Protein 3DM1 (pdb70)

Solvent-accessible surface area: 13584 Å² total

Foldseek 3Di:
DFAFPDWDDWDADPNWIWTWTDTPPDDSVPTDIGTPVVDPCCVVVVVVVVVD/DDDDDDD/DFAFPDFDDWDADPNFIWTWTDTPPDDSVPTDTGTPVVDPDVVVVVVVVVVD/DDDDDPPDD/DFAFDDFDDWDDDDVWIWTWTDTPPDDPVPIDIGTPVVDDCVVVVVVVVVVPD/DDDDDDPD/DFAFPDWDDWDADPNWIWTWTDTPPDDNVPIDIDTCVVDPCCVVVVCVVVVPD/DDDDDD

Sequence (240 aa):
EFVVEKVLDRRVVNGKVEYFLKWKGFTDADNTWEPEENLDCPELIEAFLNSQKVHRARTEFVVEKVLDRRRVVNGKVEYFLKWKGFTDADNTWEPEENLDCPELIEAFLNSQVHRARTMSKEFVVEKVLDRRVVNGKVEYFLKWKGFTDADNTWEPEENLDCPELIEAFLNSQKKVHRARTMEFVVEKVLDRRVVNGKVEYFLKWKGFTDADNTWEPEENLDCPELIEAFLNSQKKVHRAR

CATH classification: 2.40.50.40

Radius of gyration: 19.12 Å; Cα contacts (8 Å, |Δi|>4): 476; chains: 8; bounding box: 48×57×45 Å

Secondary structure (DSSP, 8-state):
-EEEEEEEEEEEETTEEEEEEEETTS-GGG-EEEEGGGBS-HHHHHHHHHT-/---EE--/-B-EEEEEEEEEETTEEEEEEEETTS-GGG-EEEEGGGSS-HHHHHHHHHH-/---B-----/-EEEEEEEEEEESSS-EEEEEEETTS-TTSEEEEEGGGSS-HHHHHHHHHTT-/---EE---/-EEEEEEEEEEESSS-EEEEEEETTS-GGG-EEEEGGGBS-HHHHHHHHHTT-/---EE-

B-factor: mean 43.34, std 10.63, range [21.38, 77.75]

Organism: Homo sapiens (NCBI:txid9606)

Nearest PDB structures (foldseek):
  3fdt-assembly1_A  TM=8.601E-01  e=4.925E-07  Homo sapiens
  6asz-assembly1_A  TM=8.365E-01  e=2.943E-06  Drosophila melanogaster
  6mha-assembly1_A  TM=8.367E-01  e=3.799E-06  Drosophila melanogaster
  8sii-assembly2_B  TM=8.162E-01  e=5.550E-05  Homo sapiens
  1pfb-assembly1_A  TM=8.178E-01  e=5.916E-05  Drosophila melanogaster

GO terms:
  GO:0000775 chromosome, centromeric region (C, IDA)
  GO:0090575 RNA polymerase II transcription regulator complex (C, IDA)
  GO:0001221 transcription coregulator binding (F, IPI)
  GO:0062072 histone H3K9me2/3 reader activity (F, IDA)
  GO:0160267 histone H1K26me1 reader activity (F, IDA)
  GO:0160268 histone H1K26me2 reader activity (F, IDA)
  GO:0005515 protein binding (F, IPI)
  GO:0019899 enzyme binding (F, IPI)
  GO:0005654 nucleoplasm (C, TAS)
  GO:0042802 identical protein binding (F, IPI)
  GO:0000781 chromosome, telomeric region (C, HDA)
  GO:0045892 negative regulation of DNA-templated transcription (P, IMP)
  GO:1990226 histone methyltransferase binding (F, IPI)
  GO:0005654 nucleoplasm (C, IDA)
  GO:0016604 nuclear body (C, IDA)
  GO:0005634 nucleus (C, IDA)
  GO:0031507 heterochromatin formation (P, IDA)
  GO:0000785 chromatin (C, IDA)
  GO:0000791 euchromatin (C, IDA)
  GO:0000792 heterochromatin (C, IDA)

InterPro domains:
  IPR000953 Chromo/chromo shadow domain [PS50013] (30-88)
  IPR000953 Chromo/chromo shadow domain [PS50013] (121-179)
  IPR000953 Chromo/chromo shadow domain [SM00298] (29-81)
  IPR000953 Chromo/chromo shadow domain [SM00298] (120-172)
  IPR008251 Chromo shadow domain [PF01393] (117-176)
  IPR008251 Chromo shadow domain [SM00300] (115-177)
  IPR016197 Chromo-like domain superfamily [SSF54160] (20-79)
  IPR016197 Chromo-like domain superfamily [SSF54160] (112-177)
  IPR017984 Chromo domain subgroup [PR00504] (27-35)
  IPR017984 Chromo domain subgroup [PR00504] (40-54)
  IPR017984 Chromo domain subgroup [PR00504] (55-67)
  IPR023779 Chromo domain, conserved site [PS00598] (47-67)
  IPR023780 Chromo domain [PF00385] (30-78)
  IPR038033 Chromobox protein homologue 3, chromo domain [cd18652] (29-78)
  IPR051219 Heterochromatin-associated chromo domain-containing protein [PTHR22812] (11-183)

Structure (mmCIF, N/CA/C/O backbone):
data_3DM1
#
_entry.id   3DM1
#
_cell.length_a   83.671
_cell.length_b   83.671
_cell.length_c   110.288
_cell.angle_alpha   90.00
_cell.angle_beta   90.00
_cell.angle_gamma   120.00
#
_symmetry.space_group_name_H-M   'P 32 2 1'
#
loop_
_entity.id
_entity.type
_entity.pdbx_description
1 polymer 'Chromobox protein homolog 3'
2 polymer 'Histone-lysine N-methyltransferase, H3 lysine-9 specific 3'
3 water water
#
loop_
_atom_site.group_PDB
_atom_site.id
_atom_site.type_symbol
_atom_site.label_atom_id
_atom_site.label_alt_id
_atom_site.label_comp_id
_atom_site.label_asym_id
_atom_site.label_entity_id
_atom_site.label_seq_id
_atom_site.pdbx_PDB_ins_code
_atom_site.Cartn_x
_atom_site.Cartn_y
_atom_site.Cartn_z
_atom_site.occupancy
_atom_site.B_iso_or_equiv
_atom_site.auth_seq_id
_atom_site.auth_comp_id
_atom_site.auth_asym_id
_atom_site.auth_atom_id
_atom_site.pdbx_PDB_model_num
ATOM 1 N N . GLU A 1 1 ? -13.071 24.671 10.334 1.00 48.94 29 GLU A N 1
ATOM 2 C CA . GLU A 1 1 ? -14.271 25.231 9.656 1.00 48.67 29 GLU A CA 1
ATOM 3 C C . GLU A 1 1 ? -14.972 26.142 10.601 1.00 46.90 29 GLU A C 1
ATOM 4 O O . GLU A 1 1 ? -14.925 25.937 11.825 1.00 47.85 29 GLU A O 1
ATOM 10 N N . PHE A 1 2 ? -15.628 27.149 10.030 1.00 44.31 30 PHE A N 1
ATOM 11 C CA . PHE A 1 2 ? -16.360 28.182 10.733 1.00 40.68 30 PHE A CA 1
ATOM 12 C C . PHE A 1 2 ? -17.653 28.393 9.968 1.00 39.69 30 PHE A C 1
ATOM 13 O O . PHE A 1 2 ? -17.712 28.133 8.760 1.00 40.02 30 PHE A O 1
ATOM 21 N N . VAL A 1 3 ? -18.674 28.892 10.655 1.00 38.20 31 VAL A N 1
ATOM 22 C CA . VAL A 1 3 ? -19.973 29.103 10.105 1.00 37.19 31 VAL A CA 1
ATOM 23 C C . VAL A 1 3 ? -19.881 30.320 9.199 1.00 38.72 31 VAL A C 1
ATOM 24 O O . VAL A 1 3 ? -19.182 31.319 9.552 1.00 40.33 31 VAL A O 1
ATOM 28 N N . VAL A 1 4 ? -20.578 30.254 8.056 1.00 37.15 32 VAL A N 1
ATOM 29 C CA . VAL A 1 4 ? -20.541 31.291 7.035 1.00 35.37 32 VAL A CA 1
ATOM 30 C C . VAL A 1 4 ? -21.775 32.106 7.294 1.00 35.68 32 VAL A C 1
ATOM 31 O O . VAL A 1 4 ? -22.830 31.552 7.373 1.00 35.19 32 VAL A O 1
ATOM 35 N N . GLU A 1 5 ? -21.686 33.427 7.425 1.00 35.08 33 GLU A N 1
ATOM 36 C CA . GLU A 1 5 ? -22.912 34.140 7.587 1.00 34.71 33 GLU A CA 1
ATOM 37 C C . GLU A 1 5 ? -23.517 34.497 6.240 1.00 36.00 33 GLU A C 1
ATOM 38 O O . GLU A 1 5 ? -24.741 34.410 6.070 1.00 37.91 33 GLU A O 1
ATOM 44 N N . LYS A 1 6 ? -22.671 34.958 5.313 1.00 34.88 34 LYS A N 1
ATOM 45 C CA . LYS A 1 6 ? -23.069 35.390 3.992 1.00 33.75 34 LYS A CA 1
ATOM 46 C C . LYS A 1 6 ? -21.924 35.327 2.998 1.00 33.25 34 LYS A C 1
ATOM 47 O O . LYS A 1 6 ? -20.736 35.351 3.379 1.00 32.40 34 LYS A O 1
ATOM 53 N N . VAL A 1 7 ? -22.314 35.172 1.729 1.00 32.69 35 VAL A N 1
ATOM 54 C CA . VAL A 1 7 ? -21.429 35.203 0.569 1.00 32.25 35 VAL A CA 1
ATOM 55 C C . VAL A 1 7 ? -21.577 36.567 -0.081 1.00 32.52 35 VAL A C 1
ATOM 56 O O . VAL A 1 7 ? -22.722 36.951 -0.411 1.00 31.65 35 VAL A O 1
ATOM 60 N N . LEU A 1 8 ? -20.452 37.299 -0.231 1.00 31.20 36 LEU A N 1
ATOM 61 C CA . LEU A 1 8 ? -20.522 38.728 -0.619 1.00 31.25 36 LEU A CA 1
ATOM 62 C C . LEU A 1 8 ? -20.114 38.997 -2.066 1.00 31.41 36 LEU A C 1
ATOM 63 O O . LEU A 1 8 ? -20.562 39.987 -2.707 1.00 29.98 36 LEU A O 1
ATOM 68 N N . ASP A 1 9 ? -19.273 38.104 -2.575 1.00 30.06 37 ASP A N 1
ATOM 69 C CA . ASP A 1 9 ? -18.739 38.298 -3.908 1.00 31.58 37 ASP A CA 1
ATOM 70 C C . ASP A 1 9 ? -18.108 37.030 -4.483 1.00 30.66 37 ASP A C 1
ATOM 71 O O . ASP A 1 9 ? -17.838 36.083 -3.746 1.00 31.84 37 ASP A O 1
ATOM 76 N N . ARG A 1 10 ? -17.838 37.040 -5.778 1.00 30.65 38 ARG A N 1
ATOM 77 C CA . ARG A 1 10 ? -17.220 35.876 -6.481 1.00 30.80 38 ARG A CA 1
ATOM 78 C C . ARG A 1 10 ? -16.202 36.423 -7.445 1.00 30.74 38 ARG A C 1
ATOM 79 O O . ARG A 1 10 ? -16.439 37.433 -8.041 1.00 30.42 38 ARG A O 1
ATOM 87 N N . ARG A 1 11 ? -15.099 35.732 -7.619 1.00 32.89 39 ARG A N 1
ATOM 88 C CA . ARG A 1 11 ? -14.083 36.092 -8.590 1.00 35.67 39 ARG A CA 1
ATOM 89 C C . ARG A 1 11 ? -13.436 34.819 -9.116 1.00 38.13 39 ARG A C 1
ATOM 90 O O . ARG A 1 11 ? -13.501 33.772 -8.470 1.00 38.14 39 ARG A O 1
ATOM 98 N N . VAL A 1 12 ? -12.807 34.920 -10.292 1.00 42.09 40 VAL A N 1
ATOM 99 C CA . VAL A 1 12 ? -12.068 33.784 -10.879 1.00 45.42 40 VAL A CA 1
ATOM 100 C C . VAL A 1 12 ? -10.611 34.137 -10.953 1.00 47.03 40 VAL A C 1
ATOM 101 O O . VAL A 1 12 ? -10.255 35.144 -11.484 1.00 46.83 40 VAL A O 1
ATOM 105 N N . VAL A 1 13 ? -9.770 33.311 -10.377 1.00 50.92 41 VAL A N 1
ATOM 106 C CA . VAL A 1 13 ? -8.332 33.579 -10.340 1.00 54.55 41 VAL A CA 1
ATOM 107 C C . VAL A 1 13 ? -7.578 32.462 -11.086 1.00 56.63 41 VAL A C 1
ATOM 108 O O . VAL A 1 13 ? -7.440 31.326 -10.548 1.00 58.61 41 VAL A O 1
ATOM 112 N N . ASN A 1 14 ? -7.119 32.769 -12.315 1.00 57.44 42 ASN A N 1
ATOM 113 C CA . ASN A 1 14 ? -6.563 31.751 -13.232 1.00 57.81 42 ASN A CA 1
ATOM 114 C C . ASN A 1 14 ? -7.378 30.444 -13.222 1.00 57.81 42 ASN A C 1
ATOM 115 O O . ASN A 1 14 ? -6.936 29.430 -12.640 1.00 58.43 42 ASN A O 1
ATOM 117 N N . GLY A 1 15 ? -8.558 30.467 -13.854 1.00 57.08 43 GLY A N 1
ATOM 118 C CA . GLY A 1 15 ? -9.502 29.318 -13.801 1.00 55.85 43 GLY A CA 1
ATOM 119 C C . GLY A 1 15 ? -10.211 29.051 -12.455 1.00 54.92 43 GLY A C 1
ATOM 120 O O . GLY A 1 15 ? -11.352 28.588 -12.435 1.00 54.96 43 GLY A O 1
ATOM 121 N N . LYS A 1 16 ? -9.547 29.369 -11.335 1.00 52.99 44 LYS A N 1
ATOM 122 C CA . LYS A 1 16 ? -10.012 28.987 -9.988 1.00 50.30 44 LYS A CA 1
ATOM 123 C C . LYS A 1 16 ? -11.099 29.925 -9.393 1.00 47.86 44 LYS A C 1
ATOM 124 O O . LYS A 1 16 ? -10.824 31.098 -9.136 1.00 48.01 44 LYS A O 1
ATOM 126 N N . VAL A 1 17 ? -12.311 29.406 -9.165 1.00 44.92 45 VAL A N 1
ATOM 127 C CA . VAL A 1 17 ? -13.403 30.180 -8.561 1.00 41.68 45 VAL A CA 1
ATOM 128 C C . VAL A 1 17 ? -13.180 30.350 -7.069 1.00 40.13 45 VAL A C 1
ATOM 129 O O . VAL A 1 17 ? -12.841 29.395 -6.393 1.00 40.47 45 VAL A O 1
ATOM 133 N N . GLU A 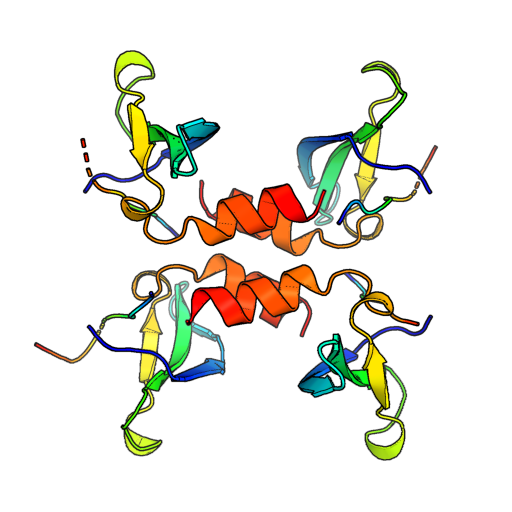1 18 ? -13.331 31.580 -6.574 1.00 37.51 46 GLU A N 1
ATOM 134 C CA . GLU A 1 18 ? -13.197 31.863 -5.136 1.00 35.60 46 GLU A CA 1
ATOM 135 C C . GLU A 1 18 ? -14.394 32.687 -4.717 1.00 32.51 46 GLU A C 1
ATOM 136 O O . GLU A 1 18 ? -14.970 33.347 -5.561 1.00 30.36 46 GLU A O 1
ATOM 142 N N . TYR A 1 19 ? -14.734 32.699 -3.419 1.00 31.27 47 TYR A N 1
ATOM 143 C CA . TYR A 1 19 ? -15.843 33.558 -2.925 1.00 30.68 47 TYR A CA 1
ATOM 144 C C . TYR A 1 19 ? -15.412 34.339 -1.690 1.00 29.96 47 TYR A C 1
ATOM 145 O O . TYR A 1 19 ? -14.644 33.830 -0.876 1.00 29.87 47 TYR A O 1
ATOM 154 N N . PHE A 1 20 ? -15.948 35.553 -1.566 1.00 29.40 48 PHE A N 1
ATOM 155 C CA . PHE A 1 20 ? -15.701 36.501 -0.449 1.00 29.03 48 PHE A CA 1
ATOM 156 C C . PHE A 1 20 ? -16.782 36.249 0.606 1.00 28.59 48 PHE A C 1
ATOM 157 O O . PHE A 1 20 ? -17.964 36.511 0.387 1.00 28.28 48 PHE A O 1
ATOM 165 N N . LEU A 1 21 ? -16.368 35.682 1.731 1.00 29.86 49 LEU A N 1
ATOM 166 C CA . LEU A 1 21 ? -17.258 35.306 2.839 1.00 29.78 49 LEU A CA 1
ATOM 167 C C . LEU A 1 21 ? -17.248 36.230 4.053 1.00 30.45 49 LEU A C 1
ATOM 168 O O . LEU A 1 21 ? -16.185 36.584 4.558 1.00 30.36 49 LEU A O 1
ATOM 173 N N . LYS A 1 22 ? -18.427 36.567 4.570 1.00 32.07 50 LYS A N 1
ATOM 174 C CA . LYS A 1 22 ? -18.539 36.974 5.974 1.00 33.19 50 LYS A CA 1
ATOM 175 C C . LYS A 1 22 ? -18.740 35.735 6.858 1.00 33.92 50 LYS A C 1
ATOM 176 O O . LYS A 1 22 ? -19.542 34.872 6.540 1.00 34.64 50 LYS A O 1
ATOM 182 N N . TRP A 1 23 ? -17.974 35.655 7.943 1.00 34.86 51 TRP A N 1
ATOM 183 C CA . TRP A 1 23 ? -18.008 34.552 8.883 1.00 35.36 51 TRP A CA 1
ATOM 184 C C . TRP A 1 23 ? -18.877 34.971 10.030 1.00 36.27 51 TRP A C 1
ATOM 185 O O . TRP A 1 23 ? -18.802 36.109 10.452 1.00 35.87 51 TRP A O 1
ATOM 196 N N . LYS A 1 24 ? -19.724 34.051 10.516 1.00 38.76 52 LYS A N 1
ATOM 197 C CA . LYS A 1 24 ? -20.749 34.408 11.525 1.00 40.36 52 LYS A CA 1
ATOM 198 C C . LYS A 1 24 ? -20.082 34.700 12.850 1.00 40.19 52 LYS A C 1
ATOM 199 O O . LYS A 1 24 ? -19.213 33.912 13.276 1.00 38.44 52 LYS A O 1
ATOM 205 N N . GLY A 1 25 ? -20.491 35.820 13.480 1.00 39.94 53 GLY A N 1
ATOM 206 C CA . GLY A 1 25 ? -19.901 36.260 14.749 1.00 41.11 53 GLY A CA 1
ATOM 207 C C . GLY A 1 25 ? -18.457 36.807 14.666 1.00 41.97 53 GLY A C 1
ATOM 208 O O . GLY A 1 25 ? -17.740 36.797 15.671 1.00 43.16 53 GLY A O 1
ATOM 209 N N . PHE A 1 26 ? -18.029 37.237 13.464 1.00 40.44 54 PHE A N 1
ATOM 210 C CA . PHE A 1 26 ? -16.776 37.924 13.202 1.00 38.73 54 PHE A CA 1
ATOM 211 C C . PHE A 1 26 ? -17.192 39.157 12.421 1.00 38.28 54 PHE A C 1
ATOM 212 O O . PHE A 1 26 ? -18.249 39.148 11.798 1.00 38.87 54 PHE A O 1
ATOM 220 N N . THR A 1 27 ? -16.420 40.244 12.522 1.00 36.59 55 THR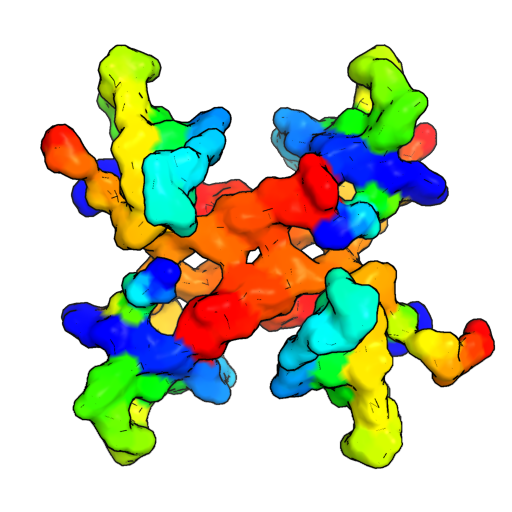 A N 1
ATOM 221 C CA . THR A 1 27 ? -16.719 41.489 11.796 1.00 34.75 55 THR A CA 1
ATOM 222 C C . THR A 1 27 ? -16.241 41.410 10.344 1.00 33.65 55 THR A C 1
ATOM 223 O O . THR A 1 27 ? -15.524 40.450 9.957 1.00 34.11 55 THR A O 1
ATOM 227 N N . ASP A 1 28 ? -16.585 42.418 9.554 1.00 33.01 56 ASP A N 1
ATOM 228 C CA . ASP A 1 28 ? -16.106 42.498 8.161 1.00 32.71 56 ASP A CA 1
ATOM 229 C C . ASP A 1 28 ? -14.602 42.464 8.007 1.00 33.20 56 ASP A C 1
ATOM 230 O O . ASP A 1 28 ? -14.100 41.913 7.038 1.00 34.18 56 ASP A O 1
ATOM 235 N N . ALA A 1 29 ? -13.852 42.960 8.992 1.00 33.96 57 ALA A N 1
ATOM 236 C CA . ALA A 1 29 ? -12.384 42.940 8.931 1.00 32.82 57 ALA A CA 1
ATOM 237 C C . ALA A 1 29 ? -11.818 41.566 8.786 1.00 33.82 57 ALA A C 1
ATOM 238 O O . ALA A 1 29 ? -10.640 41.375 8.373 1.00 34.70 57 ALA A O 1
ATOM 240 N N . ASP A 1 30 ? -12.633 40.581 9.173 1.00 34.63 58 ASP A N 1
ATOM 241 C CA . ASP A 1 30 ? -12.253 39.164 9.102 1.00 33.96 58 ASP A CA 1
ATOM 242 C C . ASP A 1 30 ? -12.757 38.474 7.794 1.00 33.66 58 ASP A C 1
ATOM 243 O O . ASP A 1 30 ? -12.529 37.297 7.626 1.00 33.57 58 ASP A O 1
ATOM 248 N N . ASN A 1 31 ? -13.436 39.184 6.882 1.00 32.68 59 ASN A N 1
ATOM 249 C CA . ASN A 1 31 ? -13.894 38.564 5.642 1.00 32.13 59 ASN A CA 1
ATOM 250 C C . ASN A 1 31 ? -12.718 38.013 4.875 1.00 33.74 59 ASN A C 1
ATOM 251 O O . ASN A 1 31 ? -11.646 38.574 4.944 1.00 34.92 59 ASN A O 1
ATOM 256 N N . THR A 1 32 ? -12.892 36.867 4.202 1.00 35.01 60 THR A N 1
ATOM 257 C CA . THR A 1 32 ? -11.801 36.244 3.450 1.00 33.79 60 THR A CA 1
ATOM 258 C C . THR A 1 32 ? -12.316 35.743 2.102 1.00 33.82 60 THR A C 1
ATOM 259 O O . THR A 1 32 ? -13.514 35.591 1.898 1.00 34.43 60 THR A O 1
ATOM 263 N N . TRP A 1 33 ? -11.397 35.539 1.166 1.00 33.20 61 TRP A N 1
ATOM 264 C CA . TRP A 1 33 ? -11.696 34.992 -0.129 1.00 31.45 61 TRP A CA 1
ATOM 265 C C . TRP A 1 33 ? -11.343 33.572 0.075 1.00 33.14 61 TRP A C 1
ATOM 266 O O . TRP A 1 33 ? -10.266 33.314 0.619 1.00 32.24 61 TRP A O 1
ATOM 277 N N . GLU A 1 34 ? -12.252 32.652 -0.289 1.00 33.93 62 GLU A N 1
ATOM 278 C CA . GLU A 1 34 ? -11.982 31.187 -0.147 1.00 35.58 62 GLU A CA 1
ATOM 279 C C . GLU A 1 34 ? -12.193 30.449 -1.461 1.00 35.75 62 GLU A C 1
ATOM 280 O O . GLU A 1 34 ? -13.143 30.766 -2.193 1.00 35.75 62 GLU A O 1
ATOM 286 N N . PRO A 1 35 ? -11.323 29.472 -1.771 1.00 36.92 63 PRO A N 1
ATOM 287 C CA . PRO A 1 35 ? -11.526 28.691 -2.998 1.00 38.20 63 PRO A CA 1
ATOM 288 C C . PRO A 1 35 ? -12.807 27.883 -2.873 1.00 39.32 63 PRO A C 1
ATOM 289 O O . PRO A 1 35 ? -13.190 27.515 -1.769 1.00 40.07 63 PRO A O 1
ATOM 293 N N . GLU A 1 36 ? -13.501 27.664 -3.974 1.00 40.37 64 GLU A N 1
ATOM 294 C CA . GLU A 1 36 ? -14.764 26.944 -3.912 1.00 42.30 64 GLU A CA 1
ATOM 295 C C . GLU A 1 36 ? -14.753 25.610 -3.127 1.00 42.31 64 GLU A C 1
ATOM 296 O O . GLU A 1 36 ? -15.709 25.267 -2.486 1.00 42.29 64 GLU A O 1
ATOM 302 N N . GLU A 1 37 ? -13.660 24.893 -3.150 1.00 42.90 65 GLU A N 1
ATOM 303 C CA . GLU A 1 37 ? -13.630 23.591 -2.573 1.00 44.42 65 GLU A CA 1
ATOM 304 C C . GLU A 1 37 ? -13.520 23.684 -1.069 1.00 44.26 65 GLU A C 1
ATOM 305 O O . GLU A 1 37 ? -13.469 22.662 -0.386 1.00 44.96 65 GLU A O 1
ATOM 311 N N . ASN A 1 38 ? -13.466 24.909 -0.547 1.00 43.13 66 ASN A N 1
ATOM 312 C CA . ASN A 1 38 ? -13.502 25.127 0.902 1.00 40.79 66 ASN A CA 1
ATOM 313 C C . ASN A 1 38 ? -14.951 25.221 1.414 1.00 38.97 66 ASN A C 1
ATOM 314 O O . ASN A 1 38 ? -15.198 25.175 2.613 1.00 38.60 66 ASN A O 1
ATOM 319 N N . LEU A 1 39 ? -15.899 25.352 0.496 1.00 37.10 67 LEU A N 1
ATOM 320 C CA . LEU A 1 39 ? -17.309 25.487 0.835 1.00 36.34 67 LEU A CA 1
ATOM 321 C C . LEU A 1 39 ? -18.010 24.087 0.777 1.00 37.28 67 LEU A C 1
ATOM 322 O O . LEU A 1 39 ? -17.529 23.176 0.073 1.00 37.84 67 LEU A O 1
ATOM 327 N N . ASP A 1 40 ? -19.123 23.909 1.506 1.00 36.60 68 ASP A N 1
ATOM 328 C CA . ASP A 1 40 ? -19.792 22.618 1.488 1.00 36.70 68 ASP A CA 1
ATOM 329 C C . ASP A 1 40 ? -20.682 22.543 0.271 1.00 35.59 68 ASP A C 1
ATOM 330 O O . ASP A 1 40 ? -20.777 21.498 -0.323 1.00 36.27 68 ASP A O 1
ATOM 335 N N . CYS A 1 41 ? -21.248 23.681 -0.124 1.00 34.76 69 CYS A N 1
ATOM 336 C CA . CYS A 1 41 ? -22.130 23.748 -1.244 1.00 33.41 69 CYS A CA 1
ATOM 337 C C . CYS A 1 41 ? -21.887 24.980 -2.120 1.00 33.04 69 CYS A C 1
ATOM 338 O O . CYS A 1 41 ? -22.756 25.842 -2.208 1.00 34.64 69 CYS A O 1
ATOM 341 N N . PRO A 1 42 ? -20.762 25.051 -2.840 1.00 33.56 70 PRO A N 1
ATOM 342 C CA . PRO A 1 42 ? -20.629 26.227 -3.777 1.00 34.09 70 PRO A CA 1
ATOM 343 C C . PRO A 1 42 ? -21.693 26.255 -4.908 1.00 35.15 70 PRO A C 1
ATOM 344 O O . PRO A 1 42 ? -22.058 27.338 -5.408 1.00 35.85 70 PRO A O 1
ATOM 348 N N . GLU A 1 43 ? -22.248 25.077 -5.244 1.00 35.26 71 GLU A N 1
ATOM 349 C CA . GLU A 1 43 ? -23.324 24.915 -6.257 1.00 34.26 71 GLU A CA 1
ATOM 350 C C . GLU A 1 43 ? -24.514 25.814 -6.010 1.00 33.92 71 GLU A C 1
ATOM 351 O O . GLU A 1 43 ? -25.178 26.250 -6.938 1.00 35.69 71 GLU A O 1
ATOM 357 N N . LEU A 1 44 ? -24.797 26.095 -4.761 1.00 33.07 72 LEU A N 1
ATOM 358 C CA . LEU A 1 44 ? -25.885 26.987 -4.428 1.00 32.39 72 LEU A CA 1
ATOM 359 C C . LEU A 1 44 ? -25.619 28.426 -4.889 1.00 32.88 72 LEU A C 1
ATOM 360 O O . LEU A 1 44 ? -26.534 29.119 -5.367 1.00 32.26 72 LEU A O 1
ATOM 365 N N . ILE A 1 45 ? -24.357 28.871 -4.780 1.00 33.16 73 ILE A N 1
ATOM 366 C CA . ILE A 1 45 ? -24.007 30.188 -5.313 1.00 32.87 73 ILE A CA 1
ATOM 367 C C . ILE A 1 45 ? -24.059 30.195 -6.840 1.00 33.62 73 ILE A C 1
ATOM 368 O O . ILE A 1 45 ? -24.695 31.074 -7.451 1.00 33.76 73 ILE A O 1
ATOM 373 N N . GLU A 1 46 ? -23.440 29.189 -7.447 1.00 33.48 74 GLU A N 1
ATOM 374 C CA . GLU A 1 46 ? -23.445 29.044 -8.904 1.00 34.76 74 GLU A CA 1
ATOM 375 C C . GLU A 1 46 ? -24.842 28.978 -9.420 1.00 35.26 74 GLU A C 1
ATOM 376 O O . GLU A 1 46 ? -25.197 29.754 -10.323 1.00 36.26 74 GLU A O 1
ATOM 382 N N . ALA A 1 47 ? -25.667 28.084 -8.852 1.00 36.01 75 ALA A N 1
ATOM 383 C CA . ALA A 1 47 ? -27.091 27.992 -9.279 1.00 35.67 75 ALA A CA 1
ATOM 384 C C . ALA A 1 47 ? -27.829 29.306 -9.138 1.00 36.42 75 ALA A C 1
ATOM 385 O O . ALA A 1 47 ? -28.629 29.668 -10.022 1.00 37.33 75 ALA A O 1
ATOM 387 N N . PHE A 1 48 ? -27.599 30.024 -8.031 1.00 37.30 76 PHE A N 1
ATOM 388 C CA . PHE A 1 48 ? -28.245 31.333 -7.811 1.00 37.21 76 PHE A CA 1
ATOM 389 C C . PHE A 1 48 ? -27.871 32.331 -8.919 1.00 38.25 76 PHE A C 1
ATOM 390 O O . PHE A 1 48 ? -28.730 33.006 -9.466 1.00 37.89 76 PHE A O 1
ATOM 398 N N . LEU A 1 49 ? -26.580 32.397 -9.250 1.00 40.04 77 LEU A N 1
ATOM 399 C CA . LEU A 1 49 ? -26.060 33.351 -10.255 1.00 41.25 77 LEU A CA 1
ATOM 400 C C . LEU A 1 49 ? -26.370 32.939 -11.684 1.00 42.93 77 LEU A C 1
ATOM 401 O O . LEU A 1 49 ? -26.736 33.757 -12.476 1.00 43.97 77 LEU A O 1
ATOM 406 N N . ASN A 1 50 ? -26.259 31.657 -12.007 1.00 44.98 78 ASN A N 1
ATOM 407 C CA . ASN A 1 50 ? -26.519 31.191 -13.370 1.00 46.59 78 ASN A CA 1
ATOM 408 C C . ASN A 1 50 ? -27.971 31.234 -13.783 1.00 48.47 78 ASN A C 1
ATOM 409 O O . ASN A 1 50 ? -28.289 30.954 -14.949 1.00 50.32 78 ASN A O 1
ATOM 414 N N . SER A 1 51 ? -28.864 31.513 -12.847 1.00 49.74 79 SER A N 1
ATOM 415 C CA . SER A 1 51 ? -30.285 31.532 -13.159 1.00 51.89 79 SER A CA 1
ATOM 416 C C . SER A 1 51 ? -30.733 32.967 -13.419 1.00 54.51 79 SER A C 1
ATOM 417 O O . SER A 1 51 ? -31.928 33.256 -13.419 1.00 55.02 79 SER A O 1
ATOM 420 N N . GLN A 1 52 ? -29.762 33.858 -13.652 1.00 57.63 80 GLN A N 1
ATOM 421 C CA . GLN A 1 52 ? -30.038 35.245 -14.044 1.00 60.44 80 GLN A CA 1
ATOM 422 C C . GLN A 1 52 ? -28.990 35.872 -15.003 1.00 60.21 80 GLN A C 1
ATOM 423 O O . GLN A 1 52 ? -28.098 35.198 -15.561 1.00 60.32 80 GLN A O 1
ATOM 429 N N . LYS B 2 1 ? -30.141 25.705 5.553 1.00 38.44 159 LYS B N 1
ATOM 430 C CA . LYS B 2 1 ? -29.361 25.214 6.754 1.00 37.99 159 LYS B CA 1
ATOM 431 C C . LYS B 2 1 ? -28.162 26.128 7.078 1.00 39.20 159 LYS B C 1
ATOM 432 O O . LYS B 2 1 ? -27.850 27.075 6.317 1.00 38.29 159 LYS B O 1
ATOM 438 N N . VAL B 2 2 ? -27.466 25.766 8.163 1.00 39.53 160 VAL B N 1
ATOM 439 C CA . VAL B 2 2 ? -26.269 26.427 8.594 1.00 40.10 160 VAL B CA 1
ATOM 440 C C . VAL B 2 2 ? -25.097 25.810 7.839 1.00 40.13 160 VAL B C 1
ATOM 441 O O . VAL B 2 2 ? -24.882 24.601 7.908 1.00 41.27 160 VAL B O 1
ATOM 445 N N . HIS B 2 3 ? -24.348 26.640 7.120 1.00 39.02 161 HIS B N 1
ATOM 446 C CA . HIS B 2 3 ? -23.179 26.196 6.420 1.00 38.76 161 HIS B CA 1
ATOM 447 C C . HIS B 2 3 ? -21.915 26.634 7.073 1.00 40.22 161 HIS B C 1
ATOM 448 O O . HIS B 2 3 ? -21.859 27.690 7.696 1.00 40.59 161 HIS B O 1
ATOM 455 N N . ARG B 2 4 ? -20.894 25.825 6.849 1.00 41.42 162 ARG B N 1
ATOM 456 C CA . ARG B 2 4 ? -19.589 25.987 7.403 1.00 43.09 162 ARG B CA 1
ATOM 457 C C . ARG B 2 4 ? -18.610 25.821 6.239 1.00 42.55 162 ARG B C 1
ATOM 458 O O . ARG B 2 4 ? -18.960 25.199 5.231 1.00 42.82 162 ARG B O 1
ATOM 466 N N . ALA B 2 5 ? -17.410 26.397 6.364 1.00 42.03 163 ALA B N 1
ATOM 467 C CA . ALA B 2 5 ? -16.407 26.341 5.291 1.00 41.81 163 ALA B CA 1
ATOM 468 C C . ALA B 2 5 ? -15.043 26.387 5.940 1.00 42.93 163 ALA B C 1
ATOM 469 O O . ALA B 2 5 ? -14.915 26.954 7.025 1.00 42.54 163 ALA B O 1
ATOM 471 N N . ARG B 2 6 ? -14.034 25.786 5.300 1.00 44.19 164 ARG B N 1
ATOM 472 C CA . ARG B 2 6 ? -12.661 25.942 5.751 1.00 45.89 164 ARG B CA 1
ATOM 473 C C . ARG B 2 6 ? -12.205 27.408 5.531 1.00 47.07 164 ARG B C 1
ATOM 474 O O . ARG B 2 6 ? -12.412 27.986 4.446 1.00 47.63 164 ARG B O 1
ATOM 488 N N . THR B 2 8 ? -9.008 30.022 5.486 1.00 52.63 166 THR B N 1
ATOM 489 C CA . THR B 2 8 ? -7.543 29.956 5.147 1.00 54.54 166 THR B CA 1
ATOM 490 C C . THR B 2 8 ? -6.541 30.467 6.218 1.00 54.85 166 THR B C 1
ATOM 491 O O . THR B 2 8 ? -6.805 31.425 6.967 1.00 54.98 166 THR B O 1
ATOM 495 N N . GLU C 1 1 ? -19.398 11.219 5.483 1.00 49.72 29 GLU C N 1
ATOM 496 C CA . GLU C 1 1 ? -19.617 9.725 5.641 1.00 49.54 29 GLU C CA 1
ATOM 497 C C . GLU C 1 1 ? -19.756 9.024 4.292 1.00 47.85 29 GLU C C 1
ATOM 498 O O . GLU C 1 1 ? -18.770 8.466 3.827 1.00 48.92 29 GLU C O 1
ATOM 504 N N . PHE C 1 2 ? -20.939 9.045 3.644 1.00 45.52 30 PHE C N 1
ATOM 505 C CA . PHE C 1 2 ? -21.172 8.159 2.429 1.00 43.32 30 PHE C CA 1
ATOM 506 C C . PHE C 1 2 ? -21.795 8.846 1.201 1.00 41.80 30 PHE C C 1
ATOM 507 O O . PHE C 1 2 ? -22.548 9.789 1.344 1.00 41.22 30 PHE C O 1
ATOM 515 N N . VAL C 1 3 ? -21.521 8.330 -0.004 1.00 41.11 31 VAL C N 1
ATOM 516 C CA . VAL C 1 3 ? -22.117 8.840 -1.265 1.00 39.39 31 VAL C CA 1
ATOM 517 C C . VAL C 1 3 ? -23.624 8.511 -1.332 1.00 39.90 31 VAL C C 1
ATOM 518 O O . VAL C 1 3 ? -24.050 7.344 -1.178 1.00 40.44 31 VAL C O 1
ATOM 522 N N . VAL C 1 4 ? -24.433 9.527 -1.590 1.00 38.35 32 VAL C N 1
ATOM 523 C CA . VAL C 1 4 ? -25.845 9.319 -1.775 1.00 37.82 32 VAL C CA 1
ATOM 524 C C . VAL C 1 4 ? -26.181 8.977 -3.230 1.00 39.46 32 VAL C C 1
ATOM 525 O O . VAL C 1 4 ? -25.862 9.740 -4.142 1.00 40.24 32 VAL C O 1
ATOM 529 N N . GLU C 1 5 ? -26.866 7.858 -3.445 1.00 39.34 33 GLU C N 1
ATOM 530 C CA . GLU C 1 5 ? -27.361 7.525 -4.754 1.00 39.62 33 GLU C CA 1
ATOM 531 C C . GLU C 1 5 ? -28.601 8.329 -5.136 1.00 39.28 33 GLU C C 1
ATOM 532 O O . GLU C 1 5 ? -28.739 8.753 -6.258 1.00 40.07 33 GLU C O 1
ATOM 538 N N . LYS C 1 6 ? -29.527 8.548 -4.219 1.00 38.75 34 LYS C N 1
ATOM 539 C CA . LYS C 1 6 ? -30.775 9.192 -4.615 1.00 36.91 34 LYS C CA 1
ATOM 540 C C . LYS C 1 6 ? -31.446 9.766 -3.391 1.00 35.29 34 LYS C C 1
ATOM 541 O O . LYS C 1 6 ? -31.365 9.184 -2.322 1.00 34.61 34 LYS C O 1
ATOM 547 N N . VAL C 1 7 ? -32.082 10.916 -3.547 1.00 33.04 35 VAL C N 1
ATOM 548 C CA . VAL C 1 7 ? -32.841 11.482 -2.497 1.00 31.96 35 VAL C CA 1
ATOM 549 C C . VAL C 1 7 ? -34.279 11.085 -2.822 1.00 33.15 35 VAL C C 1
ATOM 550 O O . VAL C 1 7 ? -34.805 11.427 -3.888 1.00 33.25 35 VAL C O 1
ATOM 554 N N . LEU C 1 8 ? -34.912 10.367 -1.899 1.00 32.34 36 LEU C N 1
ATOM 555 C CA . LEU C 1 8 ? -36.212 9.744 -2.161 1.00 31.34 36 LEU C CA 1
ATOM 556 C C . LEU C 1 8 ? -37.412 10.521 -1.696 1.00 29.67 36 LEU C C 1
ATOM 557 O O . LEU C 1 8 ? -38.505 10.407 -2.310 1.00 31.11 36 LEU C O 1
ATOM 562 N N . ASP C 1 9 ? -37.273 11.268 -0.596 1.00 28.59 37 ASP C N 1
ATOM 563 C CA . ASP C 1 9 ? -38.455 11.956 0.028 1.00 27.22 37 ASP C CA 1
ATOM 564 C C . ASP C 1 9 ? -37.943 12.952 0.990 1.00 27.38 37 ASP C C 1
ATOM 565 O O . ASP C 1 9 ? -36.738 12.996 1.211 1.00 26.85 37 ASP C O 1
ATOM 570 N N . ARG C 1 10 ? -38.855 13.753 1.549 1.00 28.76 38 ARG C N 1
ATOM 571 C CA A ARG C 1 10 ? -38.544 14.814 2.529 0.50 29.37 38 ARG C CA 1
ATOM 572 C CA B ARG C 1 10 ? -38.515 14.732 2.566 0.50 29.45 38 ARG C CA 1
ATOM 573 C C . ARG C 1 10 ? -39.664 14.785 3.551 1.00 30.02 38 ARG C C 1
ATOM 574 O O . ARG C 1 10 ? -40.842 14.550 3.191 1.00 28.71 38 ARG C O 1
ATOM 589 N N . ARG C 1 11 ? -39.337 15.094 4.804 1.00 29.69 39 ARG C N 1
ATOM 590 C CA . ARG C 1 11 ? -40.409 15.308 5.782 1.00 28.33 39 ARG C CA 1
ATOM 591 C C . ARG C 1 11 ? -39.971 16.339 6.818 1.00 29.75 39 ARG C C 1
ATOM 592 O O . ARG C 1 11 ? -38.791 16.656 6.928 1.00 28.53 39 ARG C O 1
ATOM 600 N N . VAL C 1 12 ? -40.931 16.752 7.650 1.00 32.27 40 VAL C N 1
ATOM 601 C CA . VAL C 1 12 ? -40.658 17.527 8.864 1.00 32.67 40 VAL C CA 1
ATOM 602 C C . VAL C 1 12 ? -41.082 16.688 10.079 1.00 33.40 40 VAL C C 1
ATOM 603 O O . VAL C 1 12 ? -42.238 16.284 10.206 1.00 34.33 40 VAL C O 1
ATOM 607 N N . VAL C 1 13 ? -40.158 16.427 10.968 1.00 33.39 41 VAL C N 1
ATOM 608 C CA . VAL C 1 13 ? -40.487 15.841 12.244 1.00 34.22 41 VAL C CA 1
ATOM 609 C C . VAL C 1 13 ? -39.832 16.622 13.363 1.00 33.17 41 VAL C C 1
ATOM 610 O O . VAL C 1 13 ? -38.659 16.971 13.276 1.00 33.10 41 VAL C O 1
ATOM 614 N N . ASN C 1 14 ? -40.624 16.907 14.405 1.00 33.70 42 ASN C N 1
ATOM 615 C CA . ASN C 1 14 ? -40.169 17.680 15.583 1.00 34.27 42 ASN C CA 1
ATOM 616 C C . ASN C 1 14 ? -39.585 19.013 15.179 1.00 33.41 42 ASN C C 1
ATOM 617 O O . ASN C 1 14 ? -38.560 19.407 15.693 1.00 33.42 42 ASN C O 1
ATOM 622 N N . GLY C 1 15 ? -40.262 19.647 14.213 1.00 33.20 43 GLY C N 1
ATOM 623 C CA . GLY C 1 15 ? -39.850 20.923 13.593 1.00 33.59 43 GLY C CA 1
ATOM 624 C C . GLY C 1 15 ? -38.634 20.912 12.695 1.00 35.07 43 GLY C C 1
ATOM 625 O O . GLY C 1 15 ? -38.187 21.971 12.256 1.00 36.90 43 GLY C O 1
ATOM 626 N N . LYS C 1 16 ? -38.089 19.732 12.384 1.00 35.31 44 LYS C N 1
ATOM 627 C CA . LYS C 1 16 ? -36.842 19.617 11.611 1.00 34.61 44 LYS C CA 1
ATOM 628 C C . LYS C 1 16 ? -37.036 18.878 10.267 1.00 33.14 44 LYS C C 1
ATOM 629 O O . LYS C 1 16 ? -37.793 17.899 10.183 1.00 31.87 44 LYS C O 1
ATOM 635 N N . VAL C 1 17 ? -36.318 19.329 9.242 1.00 31.32 45 VAL C N 1
ATOM 636 C CA . VAL C 1 17 ? -36.462 18.784 7.911 1.00 30.78 45 VAL C CA 1
ATOM 637 C C . VAL C 1 17 ? -35.534 17.616 7.770 1.00 31.36 45 VAL C C 1
ATOM 638 O O . VAL C 1 17 ? -34.323 17.702 8.113 1.00 29.29 45 VAL C O 1
ATOM 642 N N . GLU C 1 18 ? -36.112 16.496 7.285 1.00 30.75 46 GLU C N 1
ATOM 643 C CA . GLU C 1 18 ? -35.283 15.350 7.009 1.00 30.15 46 GLU C CA 1
ATOM 644 C C . GLU C 1 18 ? -35.504 14.854 5.595 1.00 28.55 46 GLU C C 1
ATOM 645 O O . GLU C 1 18 ? -36.559 15.019 5.041 1.00 27.82 46 GLU C O 1
ATOM 651 N N . TYR C 1 19 ? -34.489 14.189 5.073 1.00 28.27 47 TYR C N 1
ATOM 652 C CA . TYR C 1 19 ? -34.464 13.612 3.730 1.00 27.74 47 TYR C CA 1
ATOM 653 C C . TYR C 1 19 ? -34.277 12.088 3.817 1.00 27.13 47 TYR C C 1
ATOM 654 O O . TYR C 1 19 ? -33.422 11.609 4.633 1.00 24.92 47 TYR C O 1
ATOM 663 N N . PHE C 1 20 ? -35.066 11.367 2.998 1.00 26.34 48 PHE C N 1
ATOM 664 C CA . PHE C 1 20 ? -34.985 9.895 2.901 1.00 27.57 48 PHE C CA 1
ATOM 665 C C . PHE C 1 20 ? -33.999 9.532 1.805 1.00 28.10 48 PHE C C 1
ATOM 666 O O . PHE C 1 20 ? -34.237 9.883 0.665 1.00 29.86 48 PHE C O 1
ATOM 674 N N . LEU C 1 21 ? -32.911 8.840 2.131 1.00 27.42 49 LEU C N 1
ATOM 675 C CA . LEU C 1 21 ? -31.795 8.677 1.243 1.00 28.38 49 LEU C CA 1
ATOM 676 C C . LEU C 1 21 ? -31.550 7.213 0.909 1.00 30.40 49 LEU C C 1
ATOM 677 O O . LEU C 1 21 ? -31.566 6.375 1.800 1.00 30.49 49 LEU C O 1
ATOM 682 N N . LYS C 1 22 ? -31.297 6.939 -0.374 1.00 30.84 50 LYS C N 1
ATOM 683 C CA . LYS C 1 22 ? -30.754 5.715 -0.823 1.00 32.12 50 LYS C CA 1
ATOM 684 C C . LYS C 1 22 ? -29.246 5.931 -0.926 1.00 33.26 50 LYS C C 1
ATOM 685 O O . LYS C 1 22 ? -28.810 6.854 -1.579 1.00 34.46 50 LYS C O 1
ATOM 691 N N . TRP C 1 23 ? -28.460 5.098 -0.259 1.00 34.62 51 TRP C N 1
ATOM 692 C CA . TRP C 1 23 ? -27.008 5.116 -0.331 1.00 35.56 51 TRP C CA 1
ATOM 693 C C . TRP C 1 23 ? -26.412 4.230 -1.468 1.00 37.72 51 TRP C C 1
ATOM 694 O O . TRP C 1 23 ? -26.866 3.091 -1.720 1.00 36.97 51 TRP C O 1
ATOM 705 N N . LYS C 1 24 ? -25.365 4.741 -2.126 1.00 39.44 52 LYS C N 1
ATOM 706 C CA . LYS C 1 24 ? -24.700 4.008 -3.197 1.00 41.23 52 LYS C CA 1
ATOM 707 C C . LYS C 1 24 ? -24.045 2.741 -2.690 1.00 41.53 52 LYS C C 1
ATOM 708 O O . LYS C 1 24 ? -23.282 2.764 -1.720 1.00 42.00 52 LYS C O 1
ATOM 714 N N . GLY C 1 25 ? -24.376 1.632 -3.351 1.00 41.94 53 GLY C N 1
ATOM 715 C CA . GLY C 1 25 ? -23.859 0.295 -2.970 1.00 41.00 53 GLY C CA 1
ATOM 716 C C . GLY C 1 25 ? -24.474 -0.306 -1.702 1.00 39.74 53 GLY C C 1
ATOM 717 O O . GLY C 1 25 ? -23.882 -1.180 -1.099 1.00 39.88 53 GLY C O 1
ATOM 718 N N . PHE C 1 26 ? -25.642 0.174 -1.283 1.00 38.57 54 PHE C N 1
ATOM 719 C CA . PHE C 1 26 ? -26.357 -0.408 -0.133 1.00 37.45 54 PHE C CA 1
ATOM 720 C C . PHE C 1 26 ? -27.764 -0.699 -0.617 1.00 37.20 54 PHE C C 1
ATOM 721 O O . PHE C 1 26 ? -28.241 -0.024 -1.529 1.00 37.04 54 PHE C O 1
ATOM 729 N N . THR C 1 27 ? -28.422 -1.694 -0.024 1.00 36.38 55 THR C N 1
ATOM 730 C CA . THR C 1 27 ? -29.745 -2.130 -0.437 1.00 36.28 55 THR C CA 1
ATOM 731 C C . THR C 1 27 ? -30.733 -1.097 0.050 1.00 36.28 55 THR C C 1
ATOM 732 O O . THR C 1 27 ? -30.358 -0.208 0.797 1.00 37.11 55 THR C O 1
ATOM 736 N N . ASP C 1 28 ? -31.989 -1.222 -0.347 1.00 36.32 56 ASP C N 1
ATOM 737 C CA . ASP C 1 28 ? -33.059 -0.388 0.129 1.00 36.29 56 ASP C CA 1
ATOM 738 C C . ASP C 1 28 ? -33.366 -0.516 1.649 1.00 36.10 56 ASP C C 1
ATOM 739 O O . ASP C 1 28 ? -33.961 0.389 2.251 1.00 36.39 56 ASP C O 1
ATOM 744 N N . ALA C 1 29 ? -32.998 -1.636 2.260 1.00 36.24 57 ALA C N 1
ATOM 745 C CA . ALA C 1 29 ? -33.172 -1.859 3.710 1.00 36.26 57 ALA C CA 1
ATOM 746 C C . ALA C 1 29 ? -32.287 -0.879 4.443 1.00 36.53 57 ALA C C 1
ATOM 747 O O . ALA C 1 29 ? -32.458 -0.610 5.632 1.00 37.10 57 ALA C O 1
ATOM 749 N N . ASP C 1 30 ? -31.299 -0.355 3.726 1.00 36.46 58 ASP C N 1
ATOM 750 C CA . ASP C 1 30 ? -30.357 0.544 4.348 1.00 36.12 58 ASP C CA 1
ATOM 751 C C . ASP C 1 30 ? -30.727 1.998 4.138 1.00 36.12 58 ASP C C 1
ATOM 752 O O . ASP C 1 30 ? -30.006 2.833 4.587 1.00 36.94 58 ASP C O 1
ATOM 757 N N . ASN C 1 31 ? -31.846 2.295 3.467 1.00 35.71 59 ASN C N 1
ATOM 758 C CA . ASN C 1 31 ? -32.282 3.646 3.328 1.00 35.05 59 ASN C CA 1
ATOM 759 C C . ASN C 1 31 ? -32.534 4.251 4.693 1.00 36.02 59 ASN C C 1
ATOM 760 O O . ASN C 1 31 ? -33.010 3.556 5.593 1.00 37.32 59 ASN C O 1
ATOM 765 N N . THR C 1 32 ? -32.223 5.545 4.862 1.00 36.59 60 THR C N 1
ATOM 766 C CA . THR C 1 32 ? -32.410 6.236 6.177 1.00 35.73 60 THR C CA 1
ATOM 767 C C . THR C 1 32 ? -32.920 7.653 6.000 1.00 35.88 60 THR C C 1
ATOM 768 O O . THR C 1 32 ? -32.697 8.277 4.977 1.00 36.81 60 THR C O 1
ATOM 772 N N . TRP C 1 33 ? -33.671 8.138 6.978 1.00 35.02 61 TRP C N 1
ATOM 773 C CA . TRP C 1 33 ? -34.017 9.517 7.050 1.00 33.83 61 TRP C CA 1
ATOM 774 C C . TRP C 1 33 ? -32.873 10.224 7.804 1.00 34.17 61 TRP C C 1
ATOM 775 O O . TRP C 1 33 ? -32.501 9.804 8.916 1.00 35.08 61 TRP C O 1
ATOM 786 N N . GLU C 1 34 ? -32.278 11.232 7.166 1.00 33.28 62 GLU C N 1
ATOM 787 C CA . GLU C 1 34 ? -31.168 12.015 7.724 1.00 33.17 62 GLU C CA 1
ATOM 788 C C . GLU C 1 34 ? -31.572 13.483 7.878 1.00 32.55 62 GLU C C 1
ATOM 789 O O . GLU C 1 34 ? -32.315 14.018 7.039 1.00 33.84 62 GLU C O 1
ATOM 795 N N . PRO C 1 35 ? -31.211 14.116 9.010 1.00 33.24 63 PRO C N 1
ATOM 796 C CA . PRO C 1 35 ? -31.480 15.576 9.129 1.00 32.16 63 PRO C CA 1
ATOM 797 C C . PRO C 1 35 ? -30.827 16.359 7.970 1.00 32.30 63 PRO C C 1
ATOM 798 O O . PRO C 1 35 ? -29.800 15.903 7.419 1.00 31.01 63 PRO C O 1
ATOM 802 N N . GLU C 1 36 ? -31.445 17.485 7.583 1.00 32.28 64 GLU C N 1
ATOM 803 C CA . GLU C 1 36 ? -30.879 18.370 6.545 1.00 34.99 64 GLU C CA 1
ATOM 804 C C . GLU C 1 36 ? -29.389 18.767 6.746 1.00 35.27 64 GLU C C 1
ATOM 805 O O . GLU C 1 36 ? -28.597 18.719 5.780 1.00 36.19 64 GLU C O 1
ATOM 811 N N . GLU C 1 37 ? -28.995 19.052 7.995 1.00 35.09 65 GLU C N 1
ATOM 812 C CA . GLU C 1 37 ? -27.592 19.282 8.389 1.00 35.17 65 GLU C CA 1
ATOM 813 C C . GLU C 1 37 ? -26.620 18.224 7.994 1.00 35.16 65 GLU C C 1
ATOM 814 O O . GLU C 1 37 ? -25.400 18.470 8.088 1.00 35.01 65 GLU C O 1
ATOM 820 N N . ASN C 1 38 ? -27.114 17.042 7.587 1.00 34.28 66 ASN C N 1
ATOM 821 C CA . ASN C 1 38 ? -26.220 15.914 7.145 1.00 33.69 66 ASN C CA 1
ATOM 822 C C . ASN C 1 38 ? -25.918 15.964 5.648 1.00 31.99 66 ASN C C 1
ATOM 823 O O . ASN C 1 38 ? -25.034 15.275 5.164 1.00 30.94 66 ASN C O 1
ATOM 828 N N . LEU C 1 39 ? -26.676 16.788 4.934 1.00 31.29 67 LEU C N 1
ATOM 829 C CA . LEU C 1 39 ? -26.466 17.072 3.518 1.00 32.32 67 LEU C CA 1
ATOM 830 C C . LEU C 1 39 ? -25.666 18.413 3.277 1.00 32.72 67 LEU C C 1
ATOM 831 O O . LEU C 1 39 ? -25.817 19.366 4.010 1.00 33.33 67 LEU C O 1
ATOM 836 N N . ASP C 1 40 ? -24.805 18.432 2.267 1.00 33.13 68 ASP C N 1
ATOM 837 C CA . ASP C 1 40 ? -24.100 19.598 1.838 1.00 32.96 68 ASP C CA 1
ATOM 838 C C . ASP C 1 40 ? -25.069 20.625 1.271 1.00 33.48 68 ASP C C 1
ATOM 839 O O . ASP C 1 40 ? -24.991 21.821 1.611 1.00 33.97 68 ASP C O 1
ATOM 844 N N . CYS C 1 41 ? -26.050 20.157 0.500 1.00 33.63 69 CYS C N 1
ATOM 845 C CA . CYS C 1 41 ? -26.942 21.053 -0.258 1.00 33.34 69 CYS C CA 1
ATOM 846 C C . CYS C 1 41 ? -28.446 20.884 -0.033 1.00 32.44 69 CYS C C 1
ATOM 847 O O . CYS C 1 41 ? -29.232 20.833 -1.005 1.00 34.10 69 CYS C O 1
ATOM 850 N N . PRO C 1 42 ? -28.890 20.897 1.213 1.00 31.42 70 PRO C N 1
ATOM 851 C CA . PRO C 1 42 ? -30.300 20.631 1.303 1.00 31.15 70 PRO C CA 1
ATOM 852 C C . PRO C 1 42 ? -31.199 21.681 0.676 1.00 30.92 70 PRO C C 1
ATOM 853 O O . PRO C 1 42 ? -32.380 21.395 0.424 1.00 32.15 70 PRO C O 1
ATOM 857 N N . GLU C 1 43 ? -30.713 22.902 0.489 1.00 29.44 71 GLU C N 1
ATOM 858 C CA . GLU C 1 43 ? -31.576 23.960 -0.001 1.00 27.80 71 GLU C CA 1
ATOM 859 C C . GLU C 1 43 ? -31.961 23.703 -1.449 1.00 27.63 71 GLU C C 1
ATOM 860 O O . GLU C 1 43 ? -33.049 24.082 -1.889 1.00 27.37 71 GLU C O 1
ATOM 866 N N . LEU C 1 44 ? -31.031 23.085 -2.170 1.00 27.36 72 LEU C N 1
ATOM 867 C CA . LEU C 1 44 ? -31.188 22.760 -3.553 1.00 28.84 72 LEU C CA 1
ATOM 868 C C . LEU C 1 44 ? -32.139 21.563 -3.755 1.00 30.54 72 LEU C C 1
ATOM 869 O O . LEU C 1 44 ? -32.898 21.535 -4.696 1.00 29.37 72 LEU C O 1
ATOM 874 N N . ILE C 1 45 ? -32.083 20.586 -2.842 1.00 32.46 73 ILE C N 1
ATOM 875 C CA . ILE C 1 45 ? -32.994 19.460 -2.827 1.00 33.28 73 ILE C CA 1
ATOM 876 C C . ILE C 1 45 ? -34.382 19.962 -2.596 1.00 34.38 73 ILE C C 1
ATOM 877 O O . ILE C 1 45 ? -35.299 19.663 -3.379 1.00 35.27 73 ILE C O 1
ATOM 882 N N . GLU C 1 46 ? -34.538 20.802 -1.575 1.00 34.54 74 GLU C N 1
ATOM 883 C CA . GLU C 1 46 ? -35.824 21.457 -1.301 1.00 34.15 74 GLU C CA 1
ATOM 884 C C . GLU C 1 46 ? -36.391 22.345 -2.403 1.00 34.19 74 GLU C C 1
ATOM 885 O O . GLU C 1 46 ? -37.624 22.486 -2.559 1.00 34.66 74 GLU C O 1
ATOM 891 N N . ALA C 1 47 ? -35.518 23.053 -3.114 1.00 34.59 75 ALA C N 1
ATOM 892 C CA . ALA C 1 47 ? -35.996 23.966 -4.182 1.00 33.93 75 ALA C CA 1
ATOM 893 C C . ALA C 1 47 ? -36.650 23.106 -5.235 1.00 33.82 75 ALA C C 1
ATOM 894 O O . ALA C 1 47 ? -37.721 23.425 -5.696 1.00 33.99 75 ALA C O 1
ATOM 896 N N . PHE C 1 48 ? -36.001 22.004 -5.597 1.00 34.82 76 PHE C N 1
ATOM 897 C CA . PHE C 1 48 ? -36.501 21.120 -6.628 1.00 36.12 76 PHE C CA 1
ATOM 898 C C . PHE C 1 48 ? -37.796 20.400 -6.216 1.00 37.95 76 PHE C C 1
ATOM 899 O O . PHE C 1 48 ? -38.823 20.509 -6.921 1.00 38.52 76 PHE C O 1
ATOM 907 N N . LEU C 1 49 ? -37.767 19.687 -5.079 1.00 39.06 77 LEU C N 1
ATOM 908 C CA . LEU C 1 49 ? -38.992 19.068 -4.541 1.00 40.01 77 LEU C CA 1
ATOM 909 C C . LEU C 1 49 ? -40.181 19.990 -4.457 1.00 41.86 77 LEU C C 1
ATOM 910 O O . LEU C 1 49 ? -41.313 19.587 -4.764 1.00 42.05 77 LEU C O 1
ATOM 915 N N . ASN C 1 50 ? -39.934 21.230 -4.059 1.00 43.47 78 ASN C N 1
ATOM 916 C CA . ASN C 1 50 ? -40.967 22.257 -4.046 1.00 44.95 78 ASN C CA 1
ATOM 917 C C . ASN C 1 50 ? -41.589 22.475 -5.400 1.00 45.88 78 ASN C C 1
ATOM 918 O O . ASN C 1 50 ? -42.796 22.635 -5.493 1.00 47.44 78 ASN C O 1
ATOM 923 N N . SER C 1 51 ? -40.795 22.493 -6.469 1.00 46.05 79 SER C N 1
ATOM 924 C CA . SER C 1 51 ? -41.397 22.625 -7.799 1.00 45.91 79 SER C CA 1
ATOM 925 C C . SER C 1 51 ? -42.161 21.329 -8.216 1.00 47.15 79 SER C C 1
ATOM 926 O O . SER C 1 51 ? -43.054 21.416 -9.018 1.00 48.48 79 SER C O 1
ATOM 929 N N . GLN C 1 52 ? -41.715 20.169 -7.695 1.00 48.10 80 GLN C N 1
ATOM 930 C CA . GLN C 1 52 ? -42.167 18.768 -7.890 1.00 48.89 80 GLN C CA 1
ATOM 931 C C . GLN C 1 52 ? -41.164 17.724 -8.552 1.00 50.26 80 GLN C C 1
ATOM 932 O O . GLN C 1 52 ? -40.829 17.692 -9.806 1.00 51.37 80 GLN C O 1
ATOM 938 N N . VAL D 2 2 ? -17.752 17.078 -5.329 1.00 60.39 160 VAL D N 1
ATOM 939 C CA . VAL D 2 2 ? -17.881 15.591 -4.990 1.00 61.15 160 VAL D CA 1
ATOM 940 C C . VAL D 2 2 ? -18.475 15.304 -3.572 1.00 59.43 160 VAL D C 1
ATOM 941 O O . VAL D 2 2 ? -17.762 15.267 -2.563 1.00 59.35 160 VAL D O 1
ATOM 945 N N . HIS D 2 3 ? -19.791 15.127 -3.508 1.00 57.44 161 HIS D N 1
ATOM 946 C CA . HIS D 2 3 ? -20.493 15.213 -2.219 1.00 54.93 161 HIS D CA 1
ATOM 947 C C . HIS D 2 3 ? -20.772 13.885 -1.540 1.00 54.16 161 HIS D C 1
ATOM 948 O O . HIS D 2 3 ? -21.115 12.905 -2.213 1.00 53.83 161 HIS D O 1
ATOM 955 N N . ARG D 2 4 ? -20.604 13.871 -0.216 1.00 52.57 162 ARG D N 1
ATOM 956 C CA . ARG D 2 4 ? -21.077 12.786 0.656 1.00 52.05 162 ARG D CA 1
ATOM 957 C C . ARG D 2 4 ? -22.085 13.343 1.675 1.00 50.34 162 ARG D C 1
ATOM 958 O O . ARG D 2 4 ? -22.264 14.568 1.784 1.00 50.48 162 ARG D O 1
ATOM 966 N N . ALA D 2 5 ? -22.808 12.464 2.353 1.00 48.02 163 ALA D N 1
ATOM 967 C CA . ALA D 2 5 ? -23.723 12.891 3.388 1.00 46.59 163 ALA D CA 1
ATOM 968 C C . ALA D 2 5 ? -23.351 12.124 4.622 1.00 46.21 163 ALA D C 1
ATOM 969 O O . ALA D 2 5 ? -22.814 11.036 4.529 1.00 46.43 163 ALA D O 1
ATOM 971 N N . ARG D 2 6 ? -23.606 12.696 5.783 1.00 46.89 164 ARG D N 1
ATOM 972 C CA . ARG D 2 6 ? -23.397 11.975 7.020 1.00 47.70 164 ARG D CA 1
ATOM 973 C C . ARG D 2 6 ? -24.573 11.021 7.317 1.00 48.61 164 ARG D C 1
ATOM 974 O O . ARG D 2 6 ? -25.737 11.431 7.316 1.00 48.23 164 ARG D O 1
ATOM 988 N N . THR D 2 8 ? -26.376 9.192 10.123 1.00 57.43 166 THR D N 1
ATOM 989 C CA . THR D 2 8 ? -26.420 9.402 11.615 1.00 60.66 166 THR D CA 1
ATOM 990 C C . THR D 2 8 ? -26.091 8.228 12.546 1.00 63.03 166 THR D C 1
ATOM 991 O O . THR D 2 8 ? -25.410 8.407 13.569 1.00 63.26 166 THR D O 1
ATOM 995 N N . MET D 2 9 ? -26.523 7.026 12.164 1.00 65.78 167 MET D N 1
ATOM 996 C CA . MET D 2 9 ? -26.013 5.798 12.790 1.00 68.55 167 MET D CA 1
ATOM 997 C C . MET D 2 9 ? -24.803 5.240 12.029 1.00 68.89 167 MET D C 1
ATOM 998 O O . MET D 2 9 ? -24.965 4.480 11.097 1.00 70.06 167 MET D O 1
ATOM 1003 N N . SER D 2 10 ? -23.594 5.645 12.398 1.00 70.29 168 SER D N 1
ATOM 1004 C CA . SER D 2 10 ? -22.339 5.061 11.839 1.00 71.45 168 SER D CA 1
ATOM 1005 C C . SER D 2 10 ? -21.094 5.606 12.567 1.00 72.35 168 SER D C 1
ATOM 1006 O O . SER D 2 10 ? -21.222 6.531 13.374 1.00 72.45 168 SER D O 1
ATOM 1009 N N . LYS D 2 11 ? -19.906 5.043 12.298 1.00 73.60 169 LYS D N 1
ATOM 1010 C CA . LYS D 2 11 ? -18.674 5.427 13.048 1.00 74.36 169 LYS D CA 1
ATOM 1011 C C . LYS D 2 11 ? -18.130 6.823 12.679 1.00 74.84 169 LYS D C 1
ATOM 1012 O O . LYS D 2 11 ? -17.050 6.953 12.077 1.00 75.21 169 LYS D O 1
ATOM 1014 N N . GLU E 1 1 ? -41.268 38.908 -20.484 1.00 52.34 29 GLU E N 1
ATOM 1015 C CA . GLU E 1 1 ? -40.955 40.350 -20.827 1.00 53.43 29 GLU E CA 1
ATOM 1016 C C . GLU E 1 1 ? -39.504 40.896 -20.824 1.00 53.51 29 GLU E C 1
ATOM 1017 O O . GLU E 1 1 ? -38.850 40.904 -21.896 1.00 54.87 29 GLU E O 1
ATOM 1023 N N . PHE E 1 2 ? -38.997 41.362 -19.670 1.00 53.10 30 PHE E N 1
ATOM 1024 C CA . PHE E 1 2 ? -37.672 42.042 -19.639 1.00 51.98 30 PHE E CA 1
ATOM 1025 C C . PHE E 1 2 ? -36.625 41.217 -18.946 1.00 51.50 30 PHE E C 1
ATOM 1026 O O . PHE E 1 2 ? -36.937 40.491 -18.005 1.00 51.98 30 PHE E O 1
ATOM 1034 N N . VAL E 1 3 ? -35.385 41.318 -19.434 1.00 50.00 31 VAL E N 1
ATOM 1035 C CA . VAL E 1 3 ? -34.215 40.679 -18.845 1.00 48.63 31 VAL E CA 1
ATOM 1036 C C . VAL E 1 3 ? 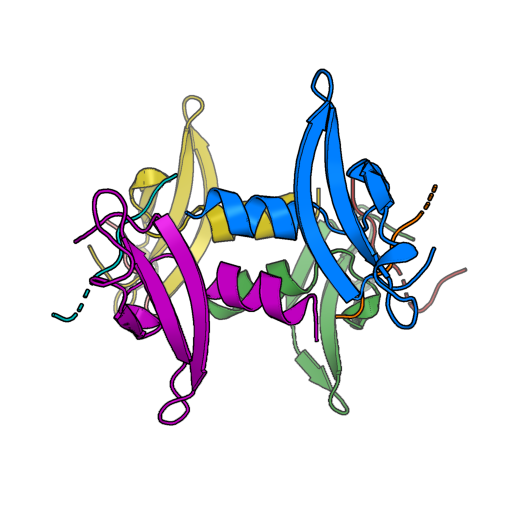-33.902 41.306 -17.488 1.00 48.53 31 VAL E C 1
ATOM 1037 O O . VAL E 1 3 ? -33.865 42.517 -17.364 1.00 49.34 31 VAL E O 1
ATOM 1041 N N . VAL E 1 4 ? -33.688 40.475 -16.470 1.00 48.66 32 VAL E N 1
ATOM 1042 C CA . VAL E 1 4 ? -33.395 40.948 -15.127 1.00 48.28 32 VAL E CA 1
ATOM 1043 C C . VAL E 1 4 ? -31.881 41.127 -15.045 1.00 49.27 32 VAL E C 1
ATOM 1044 O O . VAL E 1 4 ? -31.132 40.286 -15.533 1.00 49.06 32 VAL E O 1
ATOM 1048 N N . GLU E 1 5 ? -31.435 42.255 -14.493 1.00 50.45 33 GLU E N 1
ATOM 1049 C CA . GLU E 1 5 ? -30.013 42.478 -14.241 1.00 52.37 33 GLU E CA 1
ATOM 1050 C C . GLU E 1 5 ? -29.661 41.869 -12.892 1.00 49.96 33 GLU E C 1
ATOM 1051 O O . GLU E 1 5 ? -28.833 41.012 -12.813 1.00 49.86 33 GLU E O 1
ATOM 1057 N N . LYS E 1 6 ? -30.343 42.278 -11.842 1.00 48.74 34 LYS E N 1
ATOM 1058 C CA . LYS E 1 6 ? -30.012 41.780 -10.532 1.00 48.57 34 LYS E CA 1
ATOM 1059 C C . LYS E 1 6 ? -31.257 41.686 -9.686 1.00 46.48 34 LYS E C 1
ATOM 1060 O O . LYS E 1 6 ? -32.137 42.525 -9.816 1.00 46.53 34 LYS E O 1
ATOM 1066 N N . VAL E 1 7 ? -31.309 40.653 -8.849 1.00 44.31 35 VAL E N 1
ATOM 1067 C CA . VAL E 1 7 ? -32.269 40.533 -7.767 1.00 43.51 35 VAL E CA 1
ATOM 1068 C C . VAL E 1 7 ? -31.719 41.280 -6.528 1.00 43.85 35 VAL E C 1
ATOM 1069 O O . VAL E 1 7 ? -30.629 40.929 -6.018 1.00 43.62 35 VAL E O 1
ATOM 1073 N N . LEU E 1 8 ? -32.467 42.268 -6.037 1.00 43.39 36 LEU E N 1
ATOM 1074 C CA . LEU E 1 8 ? -31.935 43.173 -5.003 1.00 44.69 36 LEU E CA 1
ATOM 1075 C C . LEU E 1 8 ? -32.471 42.987 -3.597 1.00 45.57 36 LEU E C 1
ATOM 1076 O O . LEU E 1 8 ? -31.808 43.341 -2.641 1.00 46.11 36 LEU E O 1
ATOM 1081 N N . ASP E 1 9 ? -33.696 42.506 -3.467 1.00 46.72 37 ASP E N 1
ATOM 1082 C CA . ASP E 1 9 ? -34.366 42.500 -2.185 1.00 48.08 37 ASP E CA 1
ATOM 1083 C C . ASP E 1 9 ? -35.601 41.648 -2.292 1.00 48.17 37 ASP E C 1
ATOM 1084 O O . ASP E 1 9 ? -36.005 41.263 -3.383 1.00 48.43 37 ASP E O 1
ATOM 1089 N N . ARG E 1 10 ? -36.195 41.373 -1.140 1.00 49.61 38 ARG E N 1
ATOM 1090 C CA . ARG E 1 10 ? -37.296 40.435 -0.986 1.00 50.04 38 ARG E CA 1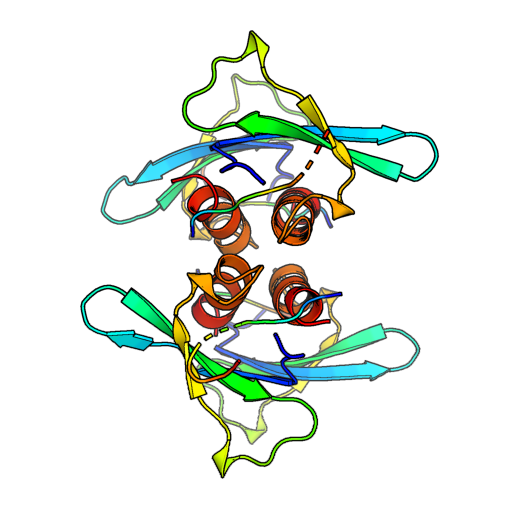
ATOM 1091 C C . ARG E 1 10 ? -38.231 40.977 0.058 1.00 51.50 38 ARG E C 1
ATOM 1092 O O . ARG E 1 10 ? -37.771 41.484 1.076 1.00 52.83 38 ARG E O 1
ATOM 1100 N N . ARG E 1 11 ? -39.535 40.882 -0.170 1.00 52.91 39 ARG E N 1
ATOM 1101 C CA . ARG E 1 11 ? -40.514 41.166 0.881 1.00 53.42 39 ARG E CA 1
ATOM 1102 C C . ARG E 1 11 ? -41.634 40.120 0.825 1.00 55.12 39 ARG E C 1
ATOM 1103 O O . ARG E 1 11 ? -41.745 39.391 -0.160 1.00 54.61 39 ARG E O 1
ATOM 1111 N N . VAL E 1 12 ? -42.434 40.027 1.893 1.00 56.84 40 VAL E N 1
ATOM 1112 C CA . VAL E 1 12 ? -43.662 39.261 1.871 1.00 58.91 40 VAL E CA 1
ATOM 1113 C C . VAL E 1 12 ? -44.800 40.272 2.007 1.00 60.61 40 VAL E C 1
ATOM 1114 O O . VAL E 1 12 ? -44.902 40.956 3.038 1.00 61.08 40 VAL E O 1
ATOM 1118 N N . VAL E 1 13 ? -45.630 40.410 0.965 1.00 62.21 41 VAL E N 1
ATOM 1119 C CA . VAL E 1 13 ? -46.734 41.402 0.986 1.00 63.31 41 VAL E CA 1
ATOM 1120 C C . VAL E 1 13 ? -48.085 40.872 1.536 1.00 64.53 41 VAL E C 1
ATOM 1121 O O . VAL E 1 13 ? -48.822 41.641 2.190 1.00 65.00 41 VAL E O 1
ATOM 1123 N N . ASN E 1 14 ? -48.412 39.589 1.306 1.00 65.11 42 ASN E N 1
ATOM 1124 C CA . ASN E 1 14 ? -49.619 38.958 1.940 1.00 65.50 42 ASN E CA 1
ATOM 1125 C C . ASN E 1 14 ? -49.506 37.434 1.981 1.00 65.25 42 ASN E C 1
ATOM 1126 O O . ASN E 1 14 ? -50.321 36.704 1.376 1.00 66.02 42 ASN E O 1
ATOM 1128 N N . GLY E 1 15 ? -48.499 36.946 2.700 1.00 64.70 43 GLY E N 1
ATOM 1129 C CA . GLY E 1 15 ? -48.085 35.539 2.571 1.00 63.09 43 GLY E CA 1
ATOM 1130 C C . GLY E 1 15 ? -47.403 35.260 1.233 1.00 61.30 43 GLY E C 1
ATOM 1131 O O . GLY E 1 15 ? -46.850 34.167 1.029 1.00 61.27 43 GLY E O 1
ATOM 1132 N N . LYS E 1 16 ? -47.452 36.253 0.334 1.00 59.45 44 LYS E N 1
ATOM 1133 C CA . LYS E 1 16 ? -46.886 36.164 -1.027 1.00 57.60 44 LYS E CA 1
ATOM 1134 C C . LYS E 1 16 ? -45.501 36.871 -1.187 1.00 55.53 44 LYS E C 1
ATOM 1135 O O . LYS E 1 16 ? -45.384 38.106 -1.027 1.00 55.45 44 LYS E O 1
ATOM 1137 N N . VAL E 1 17 ? -44.471 36.068 -1.483 1.00 52.92 45 VAL E N 1
ATOM 1138 C CA . VAL E 1 17 ? -43.097 36.544 -1.778 1.00 50.26 45 VAL E CA 1
ATOM 1139 C C . VAL E 1 17 ? -42.975 37.453 -3.036 1.00 49.36 45 VAL E C 1
ATOM 1140 O O . VAL E 1 17 ? -43.503 37.153 -4.097 1.00 49.61 45 VAL E O 1
ATOM 1144 N N . GLU E 1 18 ? -42.309 38.589 -2.871 1.00 48.27 46 GLU E N 1
ATOM 1145 C CA . GLU E 1 18 ? -42.060 39.531 -3.946 1.00 48.19 46 GLU E CA 1
ATOM 1146 C C . GLU E 1 18 ? -40.556 39.875 -3.975 1.00 46.87 46 GLU E C 1
ATOM 1147 O O . GLU E 1 18 ? -39.931 39.960 -2.933 1.00 46.71 46 GLU E O 1
ATOM 1153 N N . TYR E 1 19 ? -39.992 40.049 -5.167 1.00 45.27 47 TYR E N 1
ATOM 1154 C CA . TYR E 1 19 ? -38.599 40.435 -5.342 1.00 44.17 47 TYR E CA 1
ATOM 1155 C C . TYR E 1 19 ? -38.473 41.811 -5.995 1.00 44.32 47 TYR E C 1
ATOM 1156 O O . TYR E 1 19 ? -39.237 42.113 -6.895 1.00 43.65 47 TYR E O 1
ATOM 1165 N N . PHE E 1 20 ? -37.504 42.615 -5.515 1.00 44.53 48 PHE E N 1
ATOM 1166 C CA . PHE E 1 20 ? -37.124 43.906 -6.077 1.00 43.66 48 PHE E CA 1
ATOM 1167 C C . PHE E 1 20 ? -36.054 43.717 -7.125 1.00 43.30 48 PHE E C 1
ATOM 1168 O O . PHE E 1 20 ? -34.971 43.211 -6.831 1.00 44.28 48 PHE E O 1
ATOM 1176 N N . LEU E 1 21 ? -36.318 44.141 -8.348 1.00 42.90 49 LEU E N 1
ATOM 1177 C CA . LEU E 1 21 ? -35.417 43.808 -9.447 1.00 43.49 49 LEU E CA 1
ATOM 1178 C C . LEU E 1 21 ? -34.817 45.018 -10.128 1.00 43.73 49 LEU E C 1
ATOM 1179 O O . LEU E 1 21 ? -35.477 46.064 -10.246 1.00 45.29 49 LEU E O 1
ATOM 1184 N N . LYS E 1 22 ? -33.591 44.865 -10.603 1.00 43.32 50 LYS E N 1
ATOM 1185 C CA . LYS E 1 22 ? -32.993 45.816 -11.532 1.00 44.09 50 LYS E CA 1
ATOM 1186 C C . LYS E 1 22 ? -33.077 45.186 -12.940 1.00 44.50 50 LYS E C 1
ATOM 1187 O O . LYS E 1 22 ? -32.612 44.063 -13.135 1.00 44.39 50 LYS E O 1
ATOM 1190 N N . TRP E 1 23 ? -33.628 45.920 -13.908 1.00 44.75 51 TRP E N 1
ATOM 1191 C CA . TRP E 1 23 ? -33.754 45.460 -15.280 1.00 45.73 51 TRP E CA 1
ATOM 1192 C C . TRP E 1 23 ? -32.590 45.809 -16.252 1.00 48.02 51 TRP E C 1
ATOM 1193 O O . TRP E 1 23 ? -32.188 46.947 -16.337 1.00 48.66 51 TRP E O 1
ATOM 1204 N N . LYS E 1 24 ? -32.067 44.839 -17.002 1.00 50.33 52 LYS E N 1
ATOM 1205 C CA . LYS E 1 24 ? -30.927 45.088 -17.887 1.00 52.97 52 LYS E CA 1
ATOM 1206 C C . LYS E 1 24 ? -31.278 46.024 -19.050 1.00 55.37 52 LYS E C 1
ATOM 1207 O O . LYS E 1 24 ? -32.278 45.815 -19.795 1.00 55.57 52 LYS E O 1
ATOM 1211 N N . GLY E 1 25 ? -30.437 47.053 -19.217 1.00 57.72 53 GLY E N 1
ATOM 1212 C CA . GLY E 1 25 ? -30.738 48.192 -20.125 1.00 58.67 53 GLY E CA 1
ATOM 1213 C C . GLY E 1 25 ? -31.566 49.324 -19.497 1.00 59.80 53 GLY E C 1
ATOM 1214 O O . GLY E 1 25 ? -31.936 50.263 -20.198 1.00 60.04 53 GLY E O 1
ATOM 1215 N N . PHE E 1 26 ? -31.876 49.237 -18.193 1.00 61.01 54 PHE E N 1
ATOM 1216 C CA . PHE E 1 26 ? -32.637 50.280 -17.462 1.00 62.34 54 PHE E CA 1
ATOM 1217 C C . PHE E 1 26 ? -31.874 50.892 -16.254 1.00 63.21 54 PHE E C 1
ATOM 1218 O O . PHE E 1 26 ? -30.704 50.564 -16.026 1.00 63.42 54 PHE E O 1
ATOM 1226 N N . THR E 1 27 ? -32.516 51.793 -15.506 1.00 63.75 55 THR E N 1
ATOM 1227 C CA . THR E 1 27 ? -31.822 52.468 -14.396 1.00 64.63 55 THR E CA 1
ATOM 1228 C C . THR E 1 27 ? -32.472 52.105 -13.056 1.00 64.85 55 THR E C 1
ATOM 1229 O O . THR E 1 27 ? -33.529 51.465 -13.065 1.00 65.39 55 THR E O 1
ATOM 1233 N N . ASP E 1 28 ? -31.873 52.530 -11.925 1.00 64.48 56 ASP E N 1
ATOM 1234 C CA . ASP E 1 28 ? -32.424 52.251 -10.588 1.00 63.98 56 ASP E CA 1
ATOM 1235 C C . ASP E 1 28 ? -33.772 52.903 -10.366 1.00 63.90 56 ASP E C 1
ATOM 1236 O O . ASP E 1 28 ? -34.493 52.551 -9.428 1.00 63.88 56 ASP E O 1
ATOM 1241 N N . ALA E 1 29 ? -34.106 53.865 -11.222 1.00 63.92 57 ALA E N 1
ATOM 1242 C CA . ALA E 1 29 ? -35.407 54.531 -11.175 1.00 64.16 57 ALA E CA 1
ATOM 1243 C C . ALA E 1 29 ? -36.511 53.590 -11.666 1.00 63.80 57 ALA E C 1
ATOM 1244 O O . ALA E 1 29 ? -37.675 53.711 -11.257 1.00 64.18 57 ALA E O 1
ATOM 1246 N N . ASP E 1 30 ? -36.117 52.667 -12.554 1.00 63.30 58 ASP E N 1
ATOM 1247 C CA . ASP E 1 30 ? -36.963 51.605 -13.117 1.00 62.43 58 ASP E CA 1
ATOM 1248 C C . ASP E 1 30 ? -36.555 50.297 -12.416 1.00 61.98 58 ASP E C 1
ATOM 1249 O O . ASP E 1 30 ? -35.917 49.414 -12.994 1.00 62.29 58 ASP E O 1
ATOM 1254 N N . ASN E 1 31 ? -36.844 50.241 -11.121 1.00 60.47 59 ASN E N 1
ATOM 1255 C CA . ASN E 1 31 ? -36.550 49.098 -10.301 1.00 58.81 59 ASN E CA 1
ATOM 1256 C C . ASN E 1 31 ? -37.938 48.806 -9.796 1.00 58.04 59 ASN E C 1
ATOM 1257 O O . ASN E 1 31 ? -38.656 49.749 -9.474 1.00 58.05 59 ASN E O 1
ATOM 1262 N N . THR E 1 32 ? -38.322 47.522 -9.745 1.00 56.62 60 THR E N 1
ATOM 1263 C CA . THR E 1 32 ? -39.713 47.132 -9.441 1.00 54.69 60 THR E CA 1
ATOM 1264 C C . THR E 1 32 ? -39.792 45.907 -8.565 1.00 53.79 60 THR E C 1
ATOM 1265 O O . THR E 1 32 ? -39.008 44.966 -8.719 1.00 53.60 60 THR E O 1
ATOM 1269 N N . TRP E 1 33 ? -40.747 45.939 -7.652 1.00 52.44 61 TRP E N 1
ATOM 1270 C CA . TRP E 1 33 ? -41.162 44.779 -6.916 1.00 52.22 61 TRP E CA 1
ATOM 1271 C C . TRP E 1 33 ? -42.034 43.878 -7.805 1.00 51.68 61 TRP E C 1
ATOM 1272 O O . TRP E 1 33 ? -43.072 44.316 -8.309 1.00 52.19 61 TRP E O 1
ATOM 1283 N N . GLU E 1 34 ? -41.583 42.639 -8.028 1.00 49.61 62 GLU E N 1
ATOM 1284 C CA . GLU E 1 34 ? -42.327 41.671 -8.802 1.00 47.61 62 GLU E CA 1
ATOM 1285 C C . GLU E 1 34 ? -42.715 40.480 -7.949 1.00 47.27 62 GLU E C 1
ATOM 1286 O O . GLU E 1 34 ? -41.939 40.029 -7.094 1.00 46.95 62 GLU E O 1
ATOM 1292 N N . PRO E 1 35 ? -43.943 39.975 -8.151 1.00 46.58 63 PRO E N 1
ATOM 1293 C CA . PRO E 1 35 ? -44.324 38.765 -7.449 1.00 46.13 63 PRO E CA 1
ATOM 1294 C C . PRO E 1 35 ? -43.508 37.542 -7.881 1.00 45.43 63 PRO E C 1
ATOM 1295 O O . PRO E 1 35 ? -43.033 37.449 -9.008 1.00 44.72 63 PRO E O 1
ATOM 1299 N N . GLU E 1 36 ? -43.333 36.645 -6.930 1.00 45.34 64 GLU E N 1
ATOM 1300 C CA . GLU E 1 36 ? -42.759 35.346 -7.113 1.00 45.71 64 GLU E CA 1
ATOM 1301 C C . GLU E 1 36 ? -43.077 34.723 -8.509 1.00 44.74 64 GLU E C 1
ATOM 1302 O O . GLU E 1 36 ? -42.166 34.358 -9.255 1.00 43.57 64 GLU E O 1
ATOM 1308 N N . GLU E 1 37 ? -44.356 34.644 -8.863 1.00 43.92 65 GLU E N 1
ATOM 1309 C CA . GLU E 1 37 ? -44.816 34.056 -10.123 1.00 43.86 65 GLU E CA 1
ATOM 1310 C C . GLU E 1 37 ? -44.224 34.660 -11.391 1.00 42.80 65 GLU E C 1
ATOM 1311 O O . GLU E 1 37 ? -44.235 34.010 -12.455 1.00 42.45 65 GLU E O 1
ATOM 1317 N N . ASN E 1 38 ? -43.732 35.899 -11.316 1.00 41.23 66 ASN E N 1
ATOM 1318 C CA . ASN E 1 38 ? -43.232 36.576 -12.524 1.00 39.56 66 ASN E CA 1
ATOM 1319 C C . ASN E 1 38 ? -41.876 36.082 -13.004 1.00 38.60 66 ASN E C 1
ATOM 1320 O O . ASN E 1 38 ? -41.503 36.345 -14.118 1.00 38.40 66 ASN E O 1
ATOM 1325 N N . LEU E 1 39 ? -41.183 35.300 -12.173 1.00 36.91 67 LEU E N 1
ATOM 1326 C CA . LEU E 1 39 ? -39.848 34.844 -12.428 1.00 35.46 67 LEU E CA 1
ATOM 1327 C C . LEU E 1 39 ? -39.867 33.376 -12.814 1.00 35.65 67 LEU E C 1
ATOM 1328 O O . LEU E 1 39 ? -40.784 32.630 -12.390 1.00 35.83 67 LEU E O 1
ATOM 1333 N N . ASP E 1 40 ? -38.868 32.942 -13.599 1.00 33.82 68 ASP E N 1
ATOM 1334 C CA . ASP E 1 40 ? -38.767 31.558 -13.978 1.00 33.13 68 ASP E CA 1
ATOM 1335 C C . ASP E 1 40 ? -38.271 30.619 -12.879 1.00 33.94 68 ASP E C 1
ATOM 1336 O O . ASP E 1 40 ? -38.636 29.412 -12.828 1.00 33.13 68 ASP E O 1
ATOM 1341 N N . CYS E 1 41 ? -37.397 31.156 -12.027 1.00 33.70 69 CYS E N 1
ATOM 1342 C CA . CYS E 1 41 ? -36.612 30.337 -11.140 1.00 34.25 69 CYS E CA 1
ATOM 1343 C C . CYS E 1 41 ? -36.623 30.906 -9.729 1.00 34.73 69 CYS E C 1
ATOM 1344 O O . CYS E 1 41 ? -35.553 31.010 -9.108 1.00 34.44 69 CYS E O 1
ATOM 1347 N N . PRO E 1 42 ? -37.811 31.247 -9.190 1.00 35.11 70 PRO E N 1
ATOM 1348 C CA . PRO E 1 42 ? -37.729 31.875 -7.866 1.00 35.58 70 PRO E CA 1
ATOM 1349 C C . PRO E 1 42 ? -37.218 30.944 -6.764 1.00 36.61 70 PRO E C 1
ATOM 1350 O O . PRO E 1 42 ? -36.571 31.422 -5.844 1.00 38.00 70 PRO E O 1
ATOM 1354 N N . GLU E 1 43 ? -37.447 29.626 -6.878 1.00 36.66 71 GLU E N 1
ATOM 1355 C CA . GLU E 1 43 ? -36.916 28.628 -5.932 1.00 35.82 71 GLU E CA 1
ATOM 1356 C C . GLU E 1 43 ? -35.428 28.706 -5.711 1.00 36.09 71 GLU E C 1
ATOM 1357 O O . GLU E 1 43 ? -34.930 28.429 -4.621 1.00 36.58 71 GLU E O 1
ATOM 1363 N N . LEU E 1 44 ? -34.709 29.091 -6.750 1.00 36.47 72 LEU E N 1
ATOM 1364 C CA . LEU E 1 44 ? -33.245 29.268 -6.674 1.00 35.51 72 LEU E CA 1
ATOM 1365 C C . LEU E 1 44 ? -32.823 30.524 -5.879 1.00 34.96 72 LEU E C 1
ATOM 1366 O O . LEU E 1 44 ? -31.782 30.507 -5.228 1.00 35.17 72 LEU E O 1
ATOM 1371 N N . ILE E 1 45 ? -33.648 31.562 -5.913 1.00 34.28 73 ILE E N 1
ATOM 1372 C CA . ILE E 1 45 ? -33.504 32.752 -5.065 1.00 36.77 73 ILE E CA 1
ATOM 1373 C C . ILE E 1 45 ? -33.747 32.405 -3.586 1.00 37.00 73 ILE E C 1
ATOM 1374 O O . ILE E 1 45 ? -32.899 32.638 -2.702 1.00 38.14 73 ILE E O 1
ATOM 1379 N N . GLU E 1 46 ? -34.904 31.802 -3.319 1.00 37.88 74 GLU E N 1
ATOM 1380 C CA . G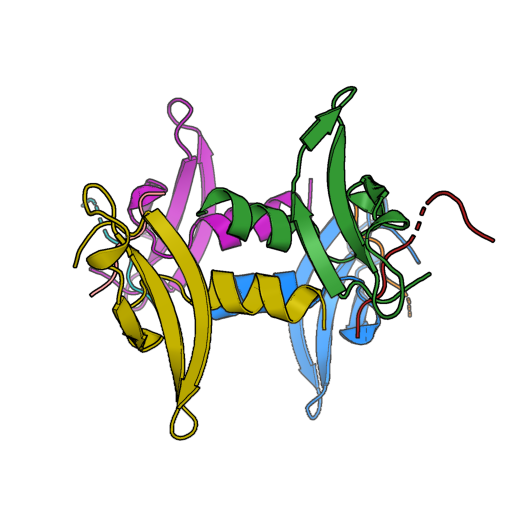LU E 1 46 ? -35.207 31.265 -1.988 1.00 36.82 74 GLU E CA 1
ATOM 1381 C C . GLU E 1 46 ? -34.121 30.378 -1.464 1.00 36.28 74 GLU E C 1
ATOM 1382 O O . GLU E 1 46 ? -33.725 30.500 -0.278 1.00 37.09 74 GLU E O 1
ATOM 1388 N N . ALA E 1 47 ? -33.635 29.479 -2.316 1.00 35.24 75 ALA E N 1
ATOM 1389 C CA . ALA E 1 47 ? -32.657 28.496 -1.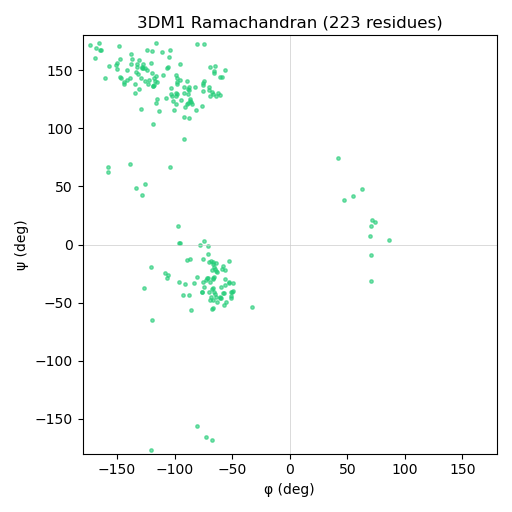861 1.00 35.32 75 ALA E CA 1
ATOM 1390 C C . ALA E 1 47 ? -31.394 29.186 -1.342 1.00 36.31 75 ALA E C 1
ATOM 1391 O O . ALA E 1 47 ? -30.843 28.821 -0.293 1.00 35.61 75 ALA E O 1
ATOM 1393 N N . PHE E 1 48 ? -30.937 30.173 -2.105 1.00 37.47 76 PHE E N 1
ATOM 1394 C CA . PHE E 1 48 ? -29.711 30.856 -1.794 1.00 38.72 76 PHE E CA 1
ATOM 1395 C C . PHE E 1 48 ? -29.851 31.662 -0.502 1.00 39.49 76 PHE E C 1
ATOM 1396 O O . PHE E 1 48 ? -28.998 31.559 0.381 1.00 40.45 76 PHE E O 1
ATOM 1404 N N . LEU E 1 49 ? -30.924 32.424 -0.386 1.00 41.25 77 LEU E N 1
ATOM 1405 C CA . LEU E 1 49 ? -31.297 33.059 0.896 1.00 43.98 77 LEU E CA 1
ATOM 1406 C C . LEU E 1 49 ? -31.372 32.152 2.158 1.00 44.53 77 LEU E C 1
ATOM 1407 O O . LEU E 1 49 ? -30.880 32.538 3.216 1.00 45.21 77 LEU E O 1
ATOM 1412 N N . ASN E 1 50 ? -31.974 30.964 2.049 1.00 45.48 78 ASN E N 1
ATOM 1413 C CA . ASN E 1 50 ? -32.166 30.044 3.218 1.00 45.44 78 ASN E CA 1
ATOM 1414 C C . ASN E 1 50 ? -30.838 29.531 3.728 1.00 46.75 78 ASN E C 1
ATOM 1415 O O . ASN E 1 50 ? -30.719 28.933 4.805 1.00 47.17 78 ASN E O 1
ATOM 1420 N N . SER E 1 51 ? -29.867 29.732 2.867 1.00 47.59 79 SER E N 1
ATOM 1421 C CA . SER E 1 51 ? -28.486 29.478 3.067 1.00 50.20 79 SER E CA 1
ATOM 1422 C C . SER E 1 51 ? -27.907 30.412 4.164 1.00 50.71 79 SER E C 1
ATOM 1423 O O . SER E 1 51 ? -26.931 30.093 4.852 1.00 50.13 79 SER E O 1
ATOM 1426 N N . GLN E 1 52 ? -28.519 31.576 4.295 1.00 51.52 80 GLN E N 1
ATOM 1427 C CA . GLN E 1 52 ? -27.913 32.655 5.030 1.00 53.69 80 GLN E CA 1
ATOM 1428 C C . GLN E 1 52 ? -28.864 33.226 6.089 1.00 55.91 80 GLN E C 1
ATOM 1429 O O . GLN E 1 52 ? -28.955 34.450 6.229 1.00 56.44 80 GLN E O 1
ATOM 1435 N N . LYS E 1 53 ? -29.576 32.340 6.802 1.00 58.17 81 LYS E N 1
ATOM 1436 C CA . LYS E 1 53 ? -30.592 32.699 7.828 1.00 60.10 81 LYS E CA 1
ATOM 1437 C C . LYS E 1 53 ? -30.884 31.494 8.736 1.00 60.92 81 LYS E C 1
ATOM 1438 O O . LYS E 1 53 ? -30.772 30.337 8.294 1.00 62.13 81 LYS E O 1
ATOM 1442 N N . LYS F 2 1 ? -30.118 30.175 -19.386 1.00 58.09 159 LYS F N 1
ATOM 1443 C CA . LYS F 2 1 ? -29.089 31.229 -19.042 1.00 59.02 159 LYS F CA 1
ATOM 1444 C C . LYS F 2 1 ? -29.692 32.505 -18.395 1.00 58.28 159 LYS F C 1
ATOM 1445 O O . LYS F 2 1 ? -30.005 32.537 -17.189 1.00 59.09 159 LYS F O 1
ATOM 1447 N N . VAL F 2 2 ? -29.861 33.548 -19.204 1.00 57.30 160 VAL F N 1
ATOM 1448 C CA . VAL F 2 2 ? -30.692 34.690 -18.822 1.00 55.82 160 VAL F CA 1
ATOM 1449 C C . VAL F 2 2 ? -32.150 34.426 -19.219 1.00 54.62 160 VAL F C 1
ATOM 1450 O O . VAL F 2 2 ? -32.507 33.972 -20.355 1.00 53.84 160 VAL F O 1
ATOM 1452 N N . HIS F 2 3 ? -32.969 34.764 -18.246 1.00 51.71 161 HIS F N 1
ATOM 1453 C CA . HIS F 2 3 ? -34.350 34.584 -18.301 1.00 49.64 161 HIS F CA 1
ATOM 1454 C C . HIS F 2 3 ? -34.880 35.985 -18.386 1.00 50.01 161 HIS F C 1
ATOM 1455 O O . HIS F 2 3 ? -34.152 36.976 -18.111 1.00 52.02 161 HIS F O 1
ATOM 1462 N N . ARG F 2 4 ? -36.143 36.083 -18.744 1.00 48.54 162 ARG F N 1
ATOM 1463 C CA . ARG F 2 4 ? -36.869 37.301 -18.538 1.00 48.50 162 ARG F CA 1
ATOM 1464 C C . ARG F 2 4 ? -37.801 37.104 -17.371 1.00 46.89 162 ARG F C 1
ATOM 1465 O O . ARG F 2 4 ? -38.054 35.984 -16.960 1.00 47.00 162 ARG F O 1
ATOM 1473 N N . ALA F 2 5 ? -38.257 38.199 -16.803 1.00 46.41 163 ALA F N 1
ATOM 1474 C CA . ALA F 2 5 ? -39.301 38.156 -15.812 1.00 46.95 163 ALA F CA 1
ATOM 1475 C C . ALA F 2 5 ? -40.384 39.057 -16.353 1.00 47.72 163 ALA F C 1
ATOM 1476 O O . ALA F 2 5 ? -40.084 39.995 -17.089 1.00 47.41 163 ALA F O 1
ATOM 1478 N N . ARG F 2 6 ? -41.636 38.763 -16.010 1.00 49.15 164 ARG F N 1
ATOM 1479 C CA . ARG F 2 6 ? -42.718 39.686 -16.281 1.00 51.17 164 ARG F CA 1
ATOM 1480 C C . ARG F 2 6 ? -42.629 40.851 -15.339 1.00 52.34 164 ARG F C 1
ATOM 1481 O O . ARG F 2 6 ? -42.342 40.702 -14.154 1.00 51.73 164 ARG F O 1
ATOM 1495 N N . THR F 2 8 ? -44.839 43.923 -14.060 1.00 60.97 166 THR F N 1
ATOM 1496 C CA . THR F 2 8 ? -46.180 44.436 -13.898 1.00 62.88 166 THR F CA 1
ATOM 1497 C C . THR F 2 8 ? -46.394 45.750 -14.693 1.00 64.64 166 THR F C 1
ATOM 1498 O O . THR F 2 8 ? -47.177 45.787 -15.667 1.00 65.37 166 THR F O 1
ATOM 1502 N N . MET F 2 9 ? -45.684 46.810 -14.309 1.00 66.13 167 MET F N 1
ATOM 1503 C CA . MET F 2 9 ? -45.790 48.110 -14.988 1.00 67.55 167 MET F CA 1
ATOM 1504 C C . MET F 2 9 ? -45.226 48.138 -16.436 1.00 67.66 167 MET F C 1
ATOM 1505 O O . MET F 2 9 ? -45.660 47.385 -17.339 1.00 67.74 167 MET F O 1
ATOM 1510 N N . GLU G 1 1 ? -47.116 26.457 -24.476 1.00 45.98 29 GLU G N 1
ATOM 1511 C CA . GLU G 1 1 ? -46.681 26.161 -23.070 1.00 46.36 29 GLU G CA 1
ATOM 1512 C C . GL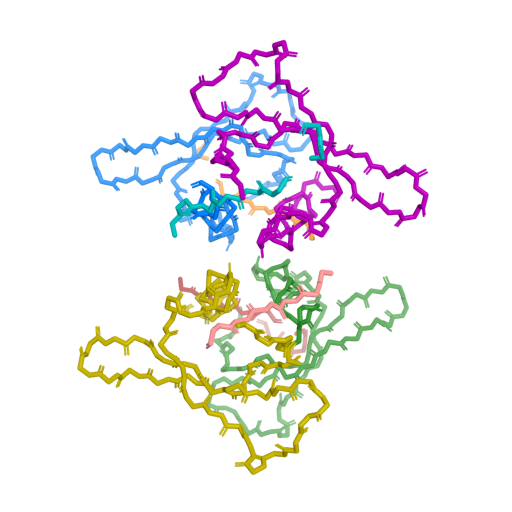U G 1 1 ? -47.823 25.576 -22.272 1.00 46.38 29 GLU G C 1
ATOM 1513 O O . GLU G 1 1 ? -48.971 26.050 -22.329 1.00 46.51 29 GLU G O 1
ATOM 1519 N N . PHE G 1 2 ? -47.506 24.545 -21.502 1.00 45.37 30 PHE G N 1
ATOM 1520 C CA . PHE G 1 2 ? -48.488 23.959 -20.617 1.00 43.81 30 PHE G CA 1
ATOM 1521 C C . PHE G 1 2 ? -47.876 23.888 -19.243 1.00 42.12 30 PHE G C 1
ATOM 1522 O O . PHE G 1 2 ? -46.677 23.770 -19.118 1.00 40.80 30 PHE G O 1
ATOM 1530 N N . VAL G 1 3 ? -48.725 23.927 -18.226 1.00 41.09 31 VAL G N 1
ATOM 1531 C CA . VAL G 1 3 ? -48.352 23.813 -16.838 1.00 40.00 31 VAL G CA 1
ATOM 1532 C C . VAL G 1 3 ? -47.675 22.444 -16.631 1.00 40.05 31 VAL G C 1
ATOM 1533 O O . VAL G 1 3 ? -48.161 21.421 -17.109 1.00 41.10 31 VAL G O 1
ATOM 1537 N N . VAL G 1 4 ? -46.488 22.439 -16.029 1.00 39.16 32 VAL G N 1
ATOM 1538 C CA . VAL G 1 4 ? -45.768 21.186 -15.765 1.00 39.02 32 VAL G CA 1
ATOM 1539 C C . VAL G 1 4 ? -46.165 20.731 -14.377 1.00 40.02 32 VAL G C 1
ATOM 1540 O O . VAL G 1 4 ? -46.248 21.553 -13.450 1.00 41.46 32 VAL G O 1
ATOM 1544 N N . GLU G 1 5 ? -46.455 19.440 -14.218 1.00 40.44 33 GLU G N 1
ATOM 1545 C CA . GLU G 1 5 ? -46.796 18.951 -12.890 1.00 40.12 33 GLU G CA 1
ATOM 1546 C C . GLU G 1 5 ? -45.539 18.453 -12.244 1.00 37.48 33 GLU G C 1
ATOM 1547 O O . GLU G 1 5 ? -45.248 18.774 -11.125 1.00 37.53 33 GLU G O 1
ATOM 1553 N N . LYS G 1 6 ? -44.733 17.728 -12.971 1.00 36.45 34 LYS G N 1
ATOM 1554 C CA . LYS G 1 6 ? -43.494 17.325 -12.388 1.00 36.95 34 LYS G CA 1
ATOM 1555 C C . LYS G 1 6 ? -42.564 16.716 -13.433 1.00 36.65 34 LYS G C 1
ATOM 1556 O O . LYS G 1 6 ? -43.001 16.363 -14.509 1.00 36.60 34 LYS G O 1
ATOM 1562 N N . VAL G 1 7 ? -41.278 16.664 -13.125 1.00 36.36 35 VAL G N 1
ATOM 1563 C CA . VAL G 1 7 ? -40.296 16.094 -14.005 1.00 36.70 35 VAL G CA 1
ATOM 1564 C C . VAL G 1 7 ? -40.052 14.698 -13.485 1.00 37.69 35 VAL G C 1
ATOM 1565 O O . VAL G 1 7 ? -39.761 14.526 -12.325 1.00 38.00 35 VAL G O 1
ATOM 1569 N N . LEU G 1 8 ? -40.105 13.706 -14.368 1.00 39.37 36 LEU G N 1
ATOM 1570 C CA . LEU G 1 8 ? -40.041 12.287 -13.988 1.00 39.25 36 LEU G CA 1
ATOM 1571 C C . LEU G 1 8 ? -38.742 11.630 -14.375 1.00 39.60 36 LEU G C 1
ATOM 1572 O O . LEU G 1 8 ? -38.370 10.666 -13.742 1.00 41.14 36 LEU G O 1
ATOM 1577 N N . ASP G 1 9 ? -38.021 12.125 -15.369 1.00 40.32 37 ASP G N 1
ATOM 1578 C CA . ASP G 1 9 ? -36.826 11.400 -15.839 1.00 41.58 37 ASP G CA 1
ATOM 1579 C C . ASP G 1 9 ? -35.997 12.342 -16.666 1.00 43.09 37 ASP G C 1
ATOM 1580 O O . ASP G 1 9 ? -36.460 13.405 -17.060 1.00 43.50 37 ASP G O 1
ATOM 1585 N N . ARG G 1 10 ? -34.773 11.942 -16.958 1.00 45.36 38 ARG G N 1
ATOM 1586 C CA . ARG G 1 10 ? -33.841 12.733 -17.731 1.00 47.56 38 ARG G CA 1
ATOM 1587 C C . ARG G 1 10 ? -32.968 11.797 -18.565 1.00 50.27 38 ARG G C 1
ATOM 1588 O O . ARG G 1 10 ? -32.572 10.698 -18.098 1.00 50.18 38 ARG G O 1
ATOM 1596 N N . ARG G 1 11 ? -32.653 12.241 -19.791 1.00 53.14 39 ARG G N 1
ATOM 1597 C CA . ARG G 1 11 ? -31.783 11.488 -20.713 1.00 55.48 39 ARG G CA 1
ATOM 1598 C C . ARG G 1 11 ? -31.039 12.428 -21.611 1.00 56.84 39 ARG G C 1
ATOM 1599 O O . ARG G 1 11 ? -31.490 13.529 -21.839 1.00 56.78 39 ARG G O 1
ATOM 1607 N N . VAL G 1 12 ? -29.907 11.969 -22.132 1.00 60.08 40 VAL G N 1
ATOM 1608 C CA . VAL G 1 12 ? -29.137 12.716 -23.133 1.00 63.19 40 VAL G CA 1
ATOM 1609 C C . VAL G 1 12 ? -29.262 12.051 -24.525 1.00 65.27 40 VAL G C 1
ATOM 1610 O O . VAL G 1 12 ? -29.022 10.840 -24.695 1.00 65.20 40 VAL G O 1
ATOM 1614 N N . VAL G 1 13 ? -29.670 12.844 -25.512 1.00 67.01 41 VAL G N 1
ATOM 1615 C CA . VAL G 1 13 ? -29.786 12.351 -26.886 1.00 68.76 41 VAL G CA 1
ATOM 1616 C C . VAL G 1 13 ? -29.047 13.323 -27.816 1.00 69.38 41 VAL G C 1
ATOM 1617 O O . VAL G 1 13 ? -29.428 14.506 -27.931 1.00 68.93 41 VAL G O 1
ATOM 1621 N N . ASN G 1 14 ? -27.993 12.819 -28.473 1.00 70.28 42 ASN G N 1
ATOM 1622 C CA . ASN G 1 14 ? -27.193 13.641 -29.404 1.00 71.31 42 ASN G CA 1
ATOM 1623 C C . ASN G 1 14 ? -26.529 14.803 -28.664 1.00 70.88 42 ASN G C 1
ATOM 1624 O O . ASN G 1 14 ? -26.601 15.955 -29.097 1.00 71.41 42 ASN G O 1
ATOM 1629 N N . GLY G 1 15 ? -25.909 14.487 -27.529 1.00 70.29 43 GLY G N 1
ATOM 1630 C CA . GLY G 1 15 ? -25.389 15.497 -26.610 1.00 69.05 43 GLY G CA 1
ATOM 1631 C C . GLY G 1 15 ? -26.342 16.645 -26.287 1.00 67.74 43 GLY G C 1
ATOM 1632 O O . GLY G 1 15 ? -25.908 17.820 -26.201 1.00 68.14 43 GLY G O 1
ATOM 1633 N N . LYS G 1 16 ? -27.633 16.327 -26.146 1.00 65.32 44 LYS G N 1
ATOM 1634 C CA . LYS G 1 16 ? -28.615 17.319 -25.665 1.00 63.52 44 LYS G CA 1
ATOM 1635 C C . LYS G 1 16 ? -29.533 16.729 -24.602 1.00 60.38 44 LYS G C 1
ATOM 1636 O O . LYS G 1 16 ? -30.096 15.637 -24.784 1.00 60.15 44 LYS G O 1
ATOM 1642 N N . VAL G 1 17 ? -29.670 17.448 -23.486 1.00 56.58 45 VAL G N 1
ATOM 1643 C CA . VAL G 1 17 ? -30.462 16.950 -22.361 1.00 52.24 45 VAL G CA 1
ATOM 1644 C C . VAL G 1 17 ? -31.965 17.078 -22.663 1.00 50.44 45 VAL G C 1
ATOM 1645 O O . VAL G 1 17 ? -32.448 18.076 -23.222 1.00 49.04 45 VAL G O 1
ATOM 1649 N N . GLU G 1 18 ? -32.692 16.036 -22.283 1.00 48.49 46 GLU G N 1
ATOM 1650 C CA . GLU G 1 18 ? -34.129 16.014 -22.403 1.00 46.65 46 GLU G CA 1
ATOM 1651 C C . GLU G 1 18 ? -34.699 15.503 -21.104 1.00 44.50 46 GLU G C 1
ATOM 1652 O O . GLU G 1 18 ? -34.061 14.677 -20.433 1.00 43.76 46 GLU G O 1
ATOM 1658 N N . TYR G 1 19 ? -35.895 15.992 -20.764 1.00 41.79 47 TYR G N 1
ATOM 1659 C CA . TYR G 1 19 ? -36.576 15.630 -19.539 1.00 39.55 47 TYR G CA 1
ATOM 1660 C C . TYR G 1 19 ? -37.935 15.052 -19.888 1.00 39.19 47 TYR G C 1
ATOM 1661 O O . TYR G 1 19 ? -38.588 15.557 -20.795 1.00 39.04 47 TYR G O 1
ATOM 1670 N N . PHE G 1 20 ? -38.358 14.020 -19.150 1.00 38.08 48 PHE G N 1
ATOM 1671 C CA . PHE G 1 20 ? -39.689 13.446 -19.266 1.00 37.41 48 PHE G CA 1
ATOM 1672 C C . PHE G 1 20 ? -40.704 14.133 -18.349 1.00 36.67 48 PHE G C 1
ATOM 1673 O O . PHE G 1 20 ? -40.534 14.148 -17.150 1.00 36.42 48 PHE G O 1
ATOM 1681 N N . LEU G 1 21 ? -41.780 14.681 -18.894 1.00 36.67 49 LEU G N 1
ATOM 1682 C CA . LEU G 1 21 ? -42.662 15.506 -18.088 1.00 36.68 49 LEU G CA 1
ATOM 1683 C C . LEU G 1 21 ? -44.013 14.940 -17.955 1.00 38.23 49 LEU G C 1
ATOM 1684 O O . LEU G 1 21 ? -44.564 14.374 -18.897 1.00 38.49 49 LEU G O 1
ATOM 1689 N N . LYS G 1 22 ? -44.583 15.157 -16.774 1.00 39.44 50 LYS G N 1
ATOM 1690 C CA . LYS G 1 22 ? -45.949 14.902 -16.538 1.00 39.38 50 LYS G CA 1
ATOM 1691 C C . LYS G 1 22 ? -46.597 16.298 -16.549 1.00 40.61 50 LYS G C 1
ATOM 1692 O O . LYS G 1 22 ? -46.120 17.272 -15.881 1.00 40.26 50 LYS G O 1
ATOM 1698 N N . TRP G 1 23 ? -47.656 16.397 -17.344 1.00 40.47 51 TRP G N 1
ATOM 1699 C CA . TRP G 1 23 ? -48.338 17.623 -17.616 1.00 42.78 51 TRP G CA 1
ATOM 1700 C C . TRP G 1 23 ? -49.574 17.694 -16.706 1.00 45.64 51 TRP G C 1
ATOM 1701 O O . TRP G 1 23 ? -50.156 16.643 -16.415 1.00 46.82 51 TRP G O 1
ATOM 1712 N N . LYS G 1 24 ? -49.957 18.891 -16.240 1.00 47.88 52 LYS G N 1
ATOM 1713 C CA . LYS G 1 24 ? -51.077 19.035 -15.308 1.00 50.53 52 LYS G CA 1
ATOM 1714 C C . LYS G 1 24 ? -52.379 18.873 -16.034 1.00 51.83 52 LYS G C 1
ATOM 1715 O O . LYS G 1 24 ? -52.550 19.442 -17.118 1.00 53.39 52 LYS G O 1
ATOM 1721 N N . GLY G 1 25 ? -53.321 18.133 -15.435 1.00 52.45 53 GLY G N 1
ATOM 1722 C CA . GLY G 1 25 ? -54.629 17.897 -16.050 1.00 51.30 53 GLY G CA 1
ATOM 1723 C C . GLY G 1 25 ? -54.556 16.976 -17.251 1.00 51.43 53 GLY G C 1
ATOM 1724 O O . GLY G 1 25 ? -55.479 16.931 -18.059 1.00 52.24 53 GLY G O 1
ATOM 1725 N N . PHE G 1 26 ? -53.441 16.265 -17.388 1.00 51.10 54 PHE G N 1
ATOM 1726 C CA . PHE G 1 26 ? -53.256 15.302 -18.432 1.00 51.03 54 PHE G CA 1
ATOM 1727 C C . PHE G 1 26 ? -52.923 13.993 -17.721 1.00 52.69 54 PHE G C 1
ATOM 1728 O O . PHE G 1 26 ? -52.702 13.977 -16.517 1.00 53.34 54 PHE G O 1
ATOM 1736 N N . THR G 1 27 ? -52.962 12.889 -18.437 1.00 53.57 55 THR G N 1
ATOM 1737 C CA . THR G 1 27 ? -52.796 11.594 -17.826 1.00 54.52 55 THR G CA 1
ATOM 1738 C C . THR G 1 27 ? -51.390 11.133 -18.162 1.00 54.49 55 THR G C 1
ATOM 1739 O O . THR G 1 27 ? -50.761 11.706 -19.040 1.00 54.64 55 THR G O 1
ATOM 1743 N N . ASP G 1 28 ? -50.905 10.086 -17.505 1.00 54.31 56 ASP G N 1
ATOM 1744 C CA . ASP G 1 28 ? -49.536 9.610 -17.760 1.00 55.15 56 ASP G CA 1
ATOM 1745 C C . ASP G 1 28 ? -49.210 9.198 -19.210 1.00 56.03 56 ASP G C 1
ATOM 1746 O O . ASP G 1 28 ? -48.023 9.054 -19.564 1.00 56.51 56 ASP G O 1
ATOM 1751 N N . ALA G 1 29 ? -50.228 8.942 -20.041 1.00 56.81 57 ALA G N 1
ATOM 1752 C CA . ALA G 1 29 ? -49.951 8.443 -21.405 1.00 56.85 57 ALA G CA 1
ATOM 1753 C C . ALA G 1 29 ? -49.573 9.613 -22.324 1.00 56.46 57 ALA G C 1
ATOM 1754 O O . ALA G 1 29 ? -48.834 9.438 -23.310 1.00 56.25 57 ALA G O 1
ATOM 1756 N N . ASP G 1 30 ? -50.121 10.782 -21.959 1.00 55.94 58 ASP G N 1
ATOM 1757 C CA . ASP G 1 30 ? -49.795 12.114 -22.485 1.00 55.09 58 ASP G CA 1
ATOM 1758 C C . ASP G 1 30 ? -48.415 12.685 -22.068 1.00 53.63 58 ASP G C 1
ATOM 1759 O O . ASP G 1 30 ? -48.087 13.782 -22.468 1.00 54.04 58 ASP G O 1
ATOM 1764 N N . ASN G 1 31 ? -47.621 11.976 -21.261 1.00 52.03 59 ASN G N 1
ATOM 1765 C CA . ASN G 1 31 ? -46.305 12.490 -20.862 1.00 49.81 59 ASN G CA 1
ATOM 1766 C C . ASN G 1 31 ? -45.396 12.489 -22.070 1.00 49.66 59 ASN G C 1
ATOM 1767 O O . ASN G 1 31 ? -45.590 11.654 -22.954 1.00 50.67 59 ASN G O 1
ATOM 1772 N N . THR G 1 32 ? -44.406 13.389 -22.091 1.00 47.75 60 THR G N 1
ATOM 1773 C CA . THR G 1 32 ? -43.564 13.638 -23.274 1.00 45.94 60 THR G CA 1
ATOM 1774 C C . THR G 1 32 ? -42.123 13.940 -22.881 1.00 45.07 60 THR G C 1
ATOM 1775 O O . THR G 1 32 ? -41.908 14.598 -21.874 1.00 44.48 60 THR G O 1
ATOM 1779 N N . TRP G 1 33 ? -41.143 13.413 -23.628 1.00 44.20 61 TRP G N 1
ATOM 1780 C CA . TRP G 1 33 ? -39.786 13.955 -23.575 1.00 43.50 61 TRP G CA 1
ATOM 1781 C C . TRP G 1 33 ? -39.706 15.349 -24.228 1.00 43.76 61 TRP G C 1
ATOM 1782 O O . TRP G 1 33 ? -40.304 15.596 -25.275 1.00 44.12 61 TRP G O 1
ATOM 1793 N N . GLU G 1 34 ? -39.014 16.273 -23.560 1.00 42.60 62 GLU G N 1
ATOM 1794 C CA . GLU G 1 34 ? -38.909 17.666 -23.994 1.00 40.73 62 GLU G CA 1
ATOM 1795 C C . GLU G 1 34 ? -37.471 18.060 -23.878 1.00 39.58 62 GLU G C 1
ATOM 1796 O O . GLU G 1 34 ? -36.797 17.674 -22.918 1.00 39.46 62 GLU G O 1
ATOM 1802 N N . PRO G 1 35 ? -36.969 18.795 -24.891 1.00 39.08 63 PRO G N 1
ATOM 1803 C CA . PRO G 1 35 ? -35.606 19.298 -24.781 1.00 37.43 63 PRO G CA 1
ATOM 1804 C C . PRO G 1 35 ? -35.499 20.304 -23.619 1.00 37.39 63 PRO G C 1
ATOM 1805 O O . PRO G 1 35 ? -36.508 20.975 -23.261 1.00 36.13 63 PRO G O 1
ATOM 1809 N N . GLU G 1 36 ? -34.289 20.425 -23.051 1.00 37.87 64 GLU G N 1
ATOM 1810 C CA . GLU G 1 36 ? -34.053 21.303 -21.879 1.00 39.18 64 GLU G CA 1
ATOM 1811 C C . GLU G 1 36 ? -34.558 22.706 -22.063 1.00 37.48 64 GLU G C 1
ATOM 1812 O O . GLU G 1 36 ? -35.182 23.269 -21.131 1.00 37.85 64 GLU G O 1
ATOM 1818 N N . GLU G 1 37 ? -34.358 23.262 -23.263 1.00 36.12 65 GLU G N 1
ATOM 1819 C CA . GLU G 1 37 ? -34.779 24.675 -23.567 1.00 34.65 65 GLU G CA 1
ATOM 1820 C C . GLU G 1 37 ? -36.284 24.924 -23.617 1.00 33.17 65 GLU G C 1
ATOM 1821 O O . GLU G 1 37 ? -36.739 26.069 -23.563 1.00 32.64 65 GLU G O 1
ATOM 1827 N N . ASN G 1 38 ? -37.065 23.855 -23.687 1.00 32.82 66 ASN G N 1
ATOM 1828 C CA . ASN G 1 38 ? -38.509 23.938 -23.491 1.00 32.92 66 ASN G CA 1
ATOM 1829 C C . ASN G 1 38 ? -38.997 24.236 -22.049 1.00 32.87 66 ASN G C 1
ATOM 1830 O O . ASN G 1 38 ? -40.125 24.614 -21.860 1.00 32.07 66 ASN G O 1
ATOM 1835 N N . LEU G 1 39 ? -38.117 24.091 -21.056 1.00 34.08 67 LEU G N 1
ATOM 1836 C CA . LEU G 1 39 ? -38.474 24.219 -19.633 1.00 34.64 67 LEU G CA 1
ATOM 1837 C C . LEU G 1 39 ? -38.166 25.601 -19.224 1.00 34.57 67 LEU G C 1
ATOM 1838 O O . LEU G 1 39 ? -37.168 26.173 -19.661 1.00 37.07 67 LEU G O 1
ATOM 1843 N N . ASP G 1 40 ? -39.026 26.162 -18.399 1.00 33.99 68 ASP G N 1
ATOM 1844 C CA . ASP G 1 40 ? -38.807 27.477 -17.874 1.00 32.63 68 ASP G CA 1
ATOM 1845 C C . ASP G 1 40 ? -37.602 27.601 -16.883 1.00 32.57 68 ASP G C 1
ATOM 1846 O O . ASP G 1 40 ? -37.087 28.680 -16.681 1.00 35.26 68 ASP G O 1
ATOM 1851 N N . CYS G 1 41 ? -37.159 26.523 -16.262 1.00 32.74 69 CYS G N 1
ATOM 1852 C CA . CYS G 1 41 ? -36.032 26.559 -15.306 1.00 31.97 69 CYS G CA 1
ATOM 1853 C C . CYS G 1 41 ? -35.376 25.203 -15.146 1.00 32.05 69 CYS G C 1
ATOM 1854 O O . CYS G 1 41 ? -35.439 24.641 -14.067 1.00 33.92 69 CYS G O 1
ATOM 1857 N N . PRO G 1 42 ? -34.728 24.678 -16.194 1.00 31.79 70 PRO G N 1
ATOM 1858 C CA . PRO G 1 42 ? -34.005 23.393 -16.109 1.00 32.46 70 PRO G CA 1
ATOM 1859 C C . PRO G 1 42 ? -32.760 23.417 -15.174 1.00 34.77 70 PRO G C 1
ATOM 1860 O O . PRO G 1 42 ? -32.230 22.334 -14.800 1.00 35.58 70 PRO G O 1
ATOM 1864 N N . GLU G 1 43 ? -32.284 24.629 -14.847 1.00 35.39 71 GLU G N 1
ATOM 1865 C CA . GLU G 1 43 ? -31.242 24.872 -13.847 1.00 37.31 71 GLU G CA 1
ATOM 1866 C C . GLU G 1 43 ? -31.630 24.284 -12.502 1.00 37.45 71 GLU G C 1
ATOM 1867 O O . GLU G 1 43 ? -30.793 23.838 -11.770 1.00 39.23 71 GLU G O 1
ATOM 1873 N N . LEU G 1 44 ? -32.900 24.315 -12.177 1.00 37.80 72 LEU G N 1
ATOM 1874 C CA . LEU G 1 44 ? -33.385 23.787 -10.935 1.00 37.86 72 LEU G CA 1
ATOM 1875 C C . LEU G 1 44 ? -33.167 22.288 -10.903 1.00 38.92 72 LEU G C 1
ATOM 1876 O O . LEU G 1 44 ? -32.768 21.754 -9.877 1.00 40.50 72 LEU G O 1
ATOM 1881 N N . ILE G 1 45 ? -33.442 21.605 -12.026 1.00 39.02 73 ILE G N 1
ATOM 1882 C CA . ILE G 1 45 ? -33.282 20.157 -12.131 1.00 38.24 73 ILE G CA 1
ATOM 1883 C C . ILE G 1 45 ? -31.795 19.833 -12.085 1.00 37.44 73 ILE G C 1
ATOM 1884 O O . ILE G 1 45 ? -31.396 18.924 -11.364 1.00 37.90 73 ILE G O 1
ATOM 1889 N N . GLU G 1 46 ? -30.976 20.580 -12.823 1.00 36.43 74 GLU G N 1
ATOM 1890 C CA . GLU G 1 46 ? -29.528 20.317 -12.851 1.00 37.74 74 GLU G CA 1
ATOM 1891 C C . GLU G 1 46 ? -28.809 20.592 -11.524 1.00 37.87 74 GL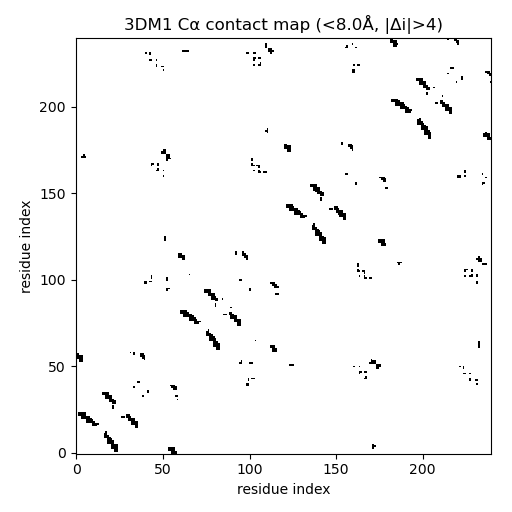U G C 1
ATOM 1892 O O . GLU G 1 46 ? -27.906 19.869 -11.150 1.00 36.73 74 GLU G O 1
ATOM 1898 N N . ALA G 1 47 ? -29.210 21.660 -10.833 1.00 38.50 75 ALA G N 1
ATOM 1899 C CA . ALA G 1 47 ? -28.741 21.947 -9.459 1.00 39.26 75 ALA G CA 1
ATOM 1900 C C . ALA G 1 47 ? -29.093 20.813 -8.448 1.00 39.42 75 ALA G C 1
ATOM 1901 O O . ALA G 1 47 ? -28.263 20.393 -7.691 1.00 40.13 75 ALA G O 1
ATOM 1903 N N . PHE G 1 48 ? -30.313 20.318 -8.455 1.00 39.81 76 PHE G N 1
ATOM 1904 C CA . PHE G 1 48 ? -30.682 19.163 -7.656 1.00 40.79 76 PHE G CA 1
ATOM 1905 C C . PHE G 1 48 ? -29.767 17.963 -7.943 1.00 42.08 76 PHE G C 1
ATOM 1906 O O . PHE G 1 48 ? -29.210 17.329 -7.027 1.00 42.52 76 PHE G O 1
ATOM 1914 N N . LEU G 1 49 ? -29.581 17.655 -9.217 1.00 42.90 77 LEU G N 1
ATOM 1915 C CA . LEU G 1 49 ? -28.802 16.488 -9.590 1.00 42.94 77 LEU G CA 1
ATOM 1916 C C . LEU G 1 49 ? -27.322 16.679 -9.293 1.00 44.27 77 LEU G C 1
ATOM 1917 O O . LEU G 1 49 ? -26.674 15.747 -8.828 1.00 45.22 77 LEU G O 1
ATOM 1922 N N . ASN G 1 50 ? -26.773 17.869 -9.564 1.00 45.04 78 ASN G N 1
ATOM 1923 C CA . ASN G 1 50 ? -25.342 18.126 -9.342 1.00 46.20 78 ASN G CA 1
ATOM 1924 C C . ASN G 1 50 ? -24.938 18.115 -7.862 1.00 46.94 78 ASN G C 1
ATOM 1925 O O . ASN G 1 50 ? -23.813 17.795 -7.522 1.00 46.09 78 ASN G O 1
ATOM 1930 N N . SER G 1 51 ? -25.872 18.488 -7.002 1.00 48.31 79 SER G N 1
ATOM 1931 C CA . SER G 1 51 ? -25.606 18.694 -5.594 1.00 50.13 79 SER G CA 1
ATOM 1932 C C . SER G 1 51 ? -25.438 17.359 -4.839 1.00 51.64 79 SER G C 1
ATOM 1933 O O . SER G 1 51 ? -25.216 17.353 -3.611 1.00 52.07 79 SER G O 1
ATOM 1936 N N . GLN G 1 52 ? -25.500 16.259 -5.615 1.00 53.79 80 GLN G N 1
ATOM 1937 C CA . GLN G 1 52 ? -25.408 14.854 -5.182 1.00 56.32 80 GLN G CA 1
ATOM 1938 C C . GLN G 1 52 ? -24.236 14.088 -5.830 1.00 57.60 80 GLN G C 1
ATOM 1939 O O . GLN G 1 52 ? -23.853 13.003 -5.346 1.00 57.69 80 GLN G O 1
ATOM 1945 N N . LYS G 1 53 ? -23.733 14.620 -6.952 1.00 58.95 81 LYS G N 1
ATOM 1946 C CA . LYS G 1 53 ? -22.542 14.111 -7.674 1.00 60.81 81 LYS G CA 1
ATOM 1947 C C . LYS G 1 53 ? -21.214 14.525 -7.015 1.00 60.72 81 LYS G C 1
ATOM 1948 O O . LYS G 1 53 ? -21.125 14.640 -5.787 1.00 60.66 81 LYS G O 1
ATOM 1954 N N . LYS H 2 1 ? -44.699 28.627 -7.126 1.00 41.55 159 LYS H N 1
ATOM 1955 C CA . LYS H 2 1 ? -44.483 28.923 -8.528 1.00 41.05 159 LYS H CA 1
ATOM 1956 C C . LYS H 2 1 ? -45.092 27.804 -9.369 1.00 41.12 159 LYS H C 1
ATOM 1957 O O . LYS H 2 1 ? -44.830 26.613 -9.135 1.00 42.20 159 LYS H O 1
ATOM 1963 N N . VAL H 2 2 ? -45.908 28.215 -10.341 1.00 40.59 160 VAL H N 1
ATOM 1964 C CA . VAL H 2 2 ? -46.501 27.369 -11.377 1.00 40.07 160 VAL H CA 1
ATOM 1965 C C . VAL H 2 2 ? -45.482 27.330 -12.529 1.00 39.19 160 VAL H C 1
ATOM 1966 O O . VAL H 2 2 ? -45.288 28.319 -13.204 1.00 38.97 160 VAL H O 1
ATOM 1970 N N . HIS H 2 3 ? -44.826 26.196 -12.728 1.00 37.85 161 HIS H N 1
ATOM 1971 C CA . HIS H 2 3 ? -43.945 25.996 -13.855 1.00 38.19 161 HIS H CA 1
ATOM 1972 C C . HIS H 2 3 ? -44.642 25.604 -15.161 1.00 39.26 161 HIS H C 1
ATOM 1973 O O . HIS H 2 3 ? -45.566 24.793 -15.133 1.00 39.59 161 HIS H O 1
ATOM 1980 N N . ARG H 2 4 ? -44.217 26.244 -16.267 1.00 38.50 162 ARG H N 1
ATOM 1981 C CA . ARG H 2 4 ? -44.728 26.011 -17.606 1.00 38.62 162 ARG H CA 1
ATOM 1982 C C . ARG H 2 4 ? -43.585 25.563 -18.507 1.00 38.39 162 ARG H C 1
ATOM 1983 O O . ARG H 2 4 ? -42.418 25.799 -18.191 1.00 38.23 162 ARG H O 1
ATOM 1991 N N . ALA H 2 5 ? -43.914 24.853 -19.585 1.00 37.47 163 ALA H N 1
ATOM 1992 C CA . ALA H 2 5 ? -42.939 24.348 -20.547 1.00 37.44 163 ALA H CA 1
ATOM 1993 C C . ALA H 2 5 ? -43.581 24.247 -21.923 1.00 39.09 163 ALA H C 1
ATOM 1994 O O . ALA H 2 5 ? -44.815 24.102 -22.053 1.00 38.72 163 ALA H O 1
ATOM 1996 N N . ARG H 2 6 ? -42.755 24.324 -22.956 1.00 39.39 164 ARG H N 1
ATOM 1997 C CA . ARG H 2 6 ? -43.275 24.226 -24.296 1.00 40.60 164 ARG H CA 1
ATOM 1998 C C . ARG H 2 6 ? -43.422 22.734 -24.602 1.00 42.31 164 ARG H C 1
ATOM 1999 O O . ARG H 2 6 ? -42.557 21.924 -24.223 1.00 42.71 164 ARG H O 1
#